Protein AF-A0A4U7B1P2-F1 (afdb_monomer_lite)

InterPro domains:
  IPR057688 Domain of unknown function DUF7928 [PF25550] (60-201)

Foldseek 3Di:
DDDDDDDDDPVVVVVVVVVCVVVVHDDDDDDDPDDDPPPPPDPDDPPVPPDDPDDQLRLQVVLFVVCVVVQFQDQDDPDPPLDSLLFGKWAADPVGQIRIPHPPVLNRLLCSLLSFRMKGWGAHVLLVVVLVVQDPPDQWADDVPDDIAGEDQASNCSNVVVDDDDNPRQWYQHNVSSTIMGGHNGSVRSVVVSVVVVVSSVVVVVVVVVVVVVVVPDPDDPPPPDDPPDPPDPPVVVVVVVVPPDDDDDDD

pLDDT: mean 73.96, std 20.54, range [32.66, 97.44]

Secondary structure (DSSP, 8-state):
---------HHHHHHHHHHHHHTT---------------------GGGGGSS---HHHHHHHHHHHHHHTT-BPPPSS-TTS-GGG--EEEE-TTSPEEES---HHHHHHHHHH--SEEEEEB-HHHHHHHTTS-TT--EEPPTTSPPEEEES-THHHHTTSS-PPTT--EEEETTTTEEEEEESSHHHHHHHHHHHHHHHHHHHHHHHHHHHHHT-----------------TTSHHHHHHTT--------

Organism: NCBI:txid40998

Sequence (252 aa):
MRQDSATMTFFEAQECLQLAKDTSTSITVVITDGDTPQDEEEPFSMYDYQNQSLSPLSQARFLHQTAVQNDWLQPFHEDIYCGTTSLGAFVRNAEGSYCQTTNDYTVLRAVDALTPGAALTFSSRLVSMLMQQVCFDQKEIKISYRPSVAVVETIEDITTGKVVLPPGTTQCLCRQEHFILICGDSTKDVLEQASDLQIWLLRVGRDYVSHRSMALESPMSIHRLEFFEDIESPIETEKRHKAKLEPRDARA

Radius of gyration: 30.26 Å; chains: 1; bounding box: 64×102×89 Å

Structure (mmCIF, N/CA/C/O backbone):
data_AF-A0A4U7B1P2-F1
#
_entry.id   AF-A0A4U7B1P2-F1
#
loop_
_atom_site.group_PDB
_atom_site.id
_atom_site.type_symbol
_atom_site.label_atom_id
_atom_site.label_alt_id
_atom_site.label_comp_id
_atom_site.label_asym_id
_atom_site.label_entity_id
_atom_site.label_seq_id
_atom_site.pdbx_PDB_ins_code
_atom_site.Cartn_x
_atom_site.Cartn_y
_atom_site.Cartn_z
_atom_site.occupancy
_atom_site.B_iso_or_equiv
_atom_site.auth_seq_id
_atom_site.auth_comp_id
_atom_site.auth_asym_id
_atom_site.auth_atom_id
_atom_site.pdbx_PDB_model_num
ATOM 1 N N . MET A 1 1 ? 39.278 -35.913 -4.235 1.00 41.06 1 MET A N 1
ATOM 2 C CA . MET A 1 1 ? 38.483 -34.947 -3.450 1.00 41.06 1 MET A CA 1
ATOM 3 C C . MET A 1 1 ? 37.616 -34.186 -4.431 1.00 41.06 1 MET A C 1
ATOM 5 O O . MET A 1 1 ? 38.169 -33.599 -5.349 1.00 41.06 1 MET A O 1
ATOM 9 N N . ARG A 1 2 ? 36.289 -34.305 -4.325 1.00 35.06 2 ARG A N 1
ATOM 10 C CA . ARG A 1 2 ? 35.356 -33.484 -5.107 1.00 35.06 2 ARG A CA 1
ATOM 11 C C . ARG A 1 2 ? 35.306 -32.112 -4.438 1.00 35.06 2 ARG A C 1
ATOM 13 O O . ARG A 1 2 ? 35.092 -32.056 -3.232 1.00 35.06 2 ARG A O 1
ATOM 20 N N . GLN A 1 3 ? 35.610 -31.054 -5.182 1.00 41.06 3 GLN A N 1
ATOM 21 C CA . GLN A 1 3 ? 35.355 -29.684 -4.749 1.00 41.06 3 GLN A CA 1
ATOM 22 C C . GLN A 1 3 ? 33.991 -29.304 -5.311 1.00 41.06 3 GLN A C 1
ATOM 24 O O . GLN A 1 3 ? 33.864 -29.076 -6.512 1.00 41.06 3 GLN A O 1
ATOM 29 N N . ASP A 1 4 ? 32.981 -29.306 -4.450 1.00 38.19 4 ASP A N 1
ATOM 30 C CA . ASP A 1 4 ? 31.670 -28.768 -4.785 1.00 38.19 4 ASP A CA 1
ATOM 31 C C . ASP A 1 4 ? 31.769 -27.242 -4.642 1.00 38.19 4 ASP A C 1
ATOM 33 O O . ASP A 1 4 ? 32.013 -26.720 -3.555 1.00 38.19 4 ASP A O 1
ATOM 37 N N . SER A 1 5 ? 31.691 -26.528 -5.766 1.00 46.84 5 SER A N 1
ATOM 38 C CA . SER A 1 5 ? 31.681 -25.065 -5.798 1.00 46.84 5 SER A CA 1
ATOM 39 C C . SER A 1 5 ? 30.229 -24.598 -5.766 1.00 46.84 5 SER A C 1
ATOM 41 O O . SER A 1 5 ? 29.460 -24.916 -6.671 1.00 46.84 5 SER A O 1
ATOM 43 N N . ALA A 1 6 ? 29.855 -23.879 -4.709 1.00 56.34 6 ALA A N 1
ATOM 44 C CA . ALA A 1 6 ? 28.573 -23.197 -4.596 1.00 56.34 6 ALA A CA 1
ATOM 45 C C . ALA A 1 6 ? 28.796 -21.693 -4.785 1.00 56.34 6 ALA A C 1
ATOM 47 O O . ALA A 1 6 ? 29.704 -21.115 -4.186 1.00 56.34 6 ALA A O 1
ATOM 48 N N . THR A 1 7 ? 27.987 -21.067 -5.636 1.00 53.62 7 THR A N 1
ATOM 49 C CA . THR A 1 7 ? 27.962 -19.612 -5.800 1.00 53.62 7 THR A CA 1
ATOM 50 C C . THR A 1 7 ? 27.009 -19.055 -4.750 1.00 53.62 7 THR A C 1
ATOM 52 O O . THR A 1 7 ? 25.827 -19.383 -4.771 1.00 53.62 7 THR A O 1
ATOM 55 N N . MET A 1 8 ? 27.533 -18.276 -3.808 1.00 58.31 8 MET A N 1
ATOM 56 C CA . MET A 1 8 ? 26.765 -17.677 -2.716 1.00 58.31 8 MET A CA 1
ATOM 57 C C . MET A 1 8 ? 26.809 -16.160 -2.849 1.00 58.31 8 MET A C 1
ATOM 59 O O . MET A 1 8 ? 27.814 -15.591 -3.280 1.00 58.31 8 MET A O 1
ATOM 63 N N . THR A 1 9 ? 25.715 -15.506 -2.489 1.00 68.56 9 THR A N 1
ATOM 64 C CA . THR A 1 9 ? 25.642 -14.046 -2.426 1.00 68.56 9 THR A CA 1
ATOM 65 C C . THR A 1 9 ? 26.522 -13.510 -1.290 1.00 68.56 9 THR A C 1
ATOM 67 O O . THR A 1 9 ? 26.844 -14.220 -0.334 1.00 68.56 9 THR A O 1
ATOM 70 N N . PHE A 1 10 ? 26.915 -12.234 -1.367 1.00 66.25 10 PHE A N 1
ATOM 71 C CA . PHE A 1 10 ? 27.777 -11.594 -0.360 1.00 66.25 10 PHE A CA 1
ATOM 72 C C . PHE A 1 10 ? 27.220 -11.716 1.071 1.00 66.25 10 PHE A C 1
ATOM 74 O O . PHE A 1 10 ? 27.976 -11.888 2.028 1.00 66.25 10 PHE A O 1
ATOM 81 N N . PHE A 1 11 ? 25.893 -11.684 1.213 1.00 60.53 11 PHE A N 1
ATOM 82 C CA . PHE A 1 11 ? 25.227 -11.799 2.505 1.00 60.53 11 PHE A CA 1
ATOM 83 C C . PHE A 1 11 ? 25.309 -13.220 3.082 1.00 60.53 11 PHE A C 1
ATOM 85 O O . PHE A 1 11 ? 25.683 -13.396 4.240 1.00 60.53 11 PHE A O 1
ATOM 92 N N . GLU A 1 12 ? 25.069 -14.244 2.259 1.00 70.81 12 GLU A N 1
ATOM 93 C CA . GLU A 1 12 ? 25.204 -15.648 2.673 1.00 70.81 12 GLU A CA 1
ATOM 94 C C . GLU A 1 12 ? 26.657 -15.984 3.059 1.00 70.81 12 GLU A C 1
ATOM 96 O O . GLU A 1 12 ? 26.906 -16.760 3.986 1.00 70.81 12 GLU A O 1
ATOM 101 N N . ALA A 1 13 ? 27.636 -15.355 2.397 1.00 69.75 13 ALA A N 1
ATOM 102 C CA . ALA A 1 13 ? 29.046 -15.474 2.758 1.00 69.75 13 ALA A CA 1
ATOM 103 C C . ALA A 1 13 ? 29.351 -14.851 4.135 1.00 69.75 13 ALA A C 1
ATOM 105 O O . ALA A 1 13 ? 30.123 -15.427 4.908 1.00 69.75 13 ALA A O 1
ATOM 106 N N . GLN A 1 14 ? 28.733 -13.712 4.474 1.00 70.06 14 GLN A N 1
ATOM 107 C CA . GLN A 1 14 ? 28.869 -13.086 5.794 1.00 70.06 14 GLN A CA 1
ATOM 108 C C . GLN A 1 14 ? 28.240 -13.925 6.910 1.00 70.06 14 GLN A C 1
ATOM 110 O O . GLN A 1 14 ? 28.857 -14.083 7.965 1.00 70.06 14 GLN A O 1
ATOM 115 N N . GLU A 1 15 ? 27.059 -14.497 6.680 1.00 71.81 15 GLU A N 1
ATOM 116 C CA . GLU A 1 15 ? 26.388 -15.366 7.652 1.00 71.81 15 GLU A CA 1
ATOM 117 C C . GLU A 1 15 ? 27.207 -16.640 7.920 1.00 71.81 15 GLU A C 1
ATOM 119 O O . GLU A 1 15 ? 27.431 -17.014 9.074 1.00 71.81 15 GLU A O 1
ATOM 124 N N . CYS A 1 16 ? 27.777 -17.244 6.871 1.00 66.25 16 CYS A N 1
ATOM 125 C CA . CYS A 1 16 ? 28.678 -18.391 7.003 1.00 66.25 16 CYS A CA 1
ATOM 126 C C . CYS A 1 16 ? 29.974 -18.049 7.750 1.00 66.25 16 CYS A C 1
ATOM 128 O O . CYS A 1 16 ? 30.455 -18.846 8.558 1.00 66.25 16 CYS A O 1
ATOM 130 N N . LEU A 1 17 ? 30.538 -16.861 7.515 1.00 65.62 17 LEU A N 1
ATOM 131 C CA . LEU A 1 17 ? 31.706 -16.363 8.248 1.00 65.62 17 LEU A CA 1
ATOM 132 C C . LEU A 1 17 ? 31.399 -16.132 9.730 1.00 65.62 17 LEU A C 1
ATOM 134 O O . LEU A 1 17 ? 32.266 -16.358 10.575 1.00 65.62 17 LEU A O 1
ATOM 138 N N . GLN A 1 18 ? 30.184 -15.688 10.048 1.00 69.75 18 GLN A N 1
ATOM 139 C CA . GLN A 1 18 ? 29.756 -15.475 11.423 1.00 69.75 18 GLN A CA 1
ATOM 140 C C . GLN A 1 18 ? 29.530 -16.811 12.143 1.00 69.75 18 GLN A C 1
ATOM 142 O O . GLN A 1 18 ? 30.075 -17.003 13.227 1.00 69.75 18 GLN A O 1
ATOM 147 N N . LEU A 1 19 ? 28.861 -17.776 11.500 1.00 66.44 19 LEU A N 1
ATOM 148 C CA . LEU A 1 19 ? 28.718 -19.136 12.034 1.00 66.44 19 LEU A CA 1
ATOM 149 C C . LEU A 1 19 ? 30.075 -19.824 12.260 1.00 66.44 19 LEU A C 1
ATOM 151 O O . LEU A 1 19 ? 30.270 -20.484 13.278 1.00 66.44 19 LEU A O 1
ATOM 155 N N . ALA A 1 20 ? 31.033 -19.650 11.344 1.00 63.62 20 ALA A N 1
ATOM 156 C CA . ALA A 1 20 ? 32.360 -20.261 11.449 1.00 63.62 20 ALA A CA 1
ATOM 157 C C . ALA A 1 20 ? 33.177 -19.744 12.647 1.00 63.62 20 ALA A C 1
ATOM 159 O O . ALA A 1 20 ? 33.963 -20.497 13.235 1.00 63.62 20 ALA A O 1
ATOM 160 N N . LYS A 1 21 ? 32.988 -18.469 13.023 1.00 64.06 21 LYS A N 1
ATOM 161 C CA . LYS A 1 21 ? 33.614 -17.878 14.218 1.00 64.06 21 LYS A CA 1
ATOM 162 C C . LYS A 1 21 ? 33.111 -18.535 15.500 1.00 64.06 21 LYS A C 1
ATOM 164 O O . LYS A 1 21 ? 33.909 -18.747 16.411 1.00 64.06 21 LYS A O 1
ATOM 169 N N . ASP A 1 22 ? 31.839 -18.914 15.535 1.00 64.88 22 ASP A N 1
ATOM 170 C CA . ASP A 1 22 ? 31.214 -19.512 16.715 1.00 64.88 22 ASP A CA 1
ATOM 171 C C . ASP A 1 22 ? 31.554 -21.005 16.867 1.00 64.88 22 ASP A C 1
ATOM 173 O O . ASP A 1 22 ? 31.573 -21.531 17.980 1.00 64.88 22 ASP A O 1
ATOM 177 N N . THR A 1 23 ? 31.908 -21.695 15.777 1.00 63.97 23 THR A N 1
ATOM 178 C CA . THR A 1 23 ? 32.184 -23.143 15.790 1.00 63.97 23 THR A CA 1
ATOM 179 C C . THR A 1 23 ? 33.671 -23.524 15.774 1.00 63.97 23 THR A C 1
ATOM 181 O O . THR A 1 23 ? 33.994 -24.703 15.613 1.00 63.97 23 THR A O 1
ATOM 184 N N . SER A 1 24 ? 34.606 -22.573 15.937 1.00 61.53 24 SER A N 1
ATOM 185 C CA . SER A 1 24 ? 36.069 -22.812 15.838 1.00 61.53 24 SER A CA 1
ATOM 186 C C . SER A 1 24 ? 36.486 -23.585 14.574 1.00 61.53 24 SER A C 1
ATOM 188 O O . SER A 1 24 ? 37.481 -24.312 14.565 1.00 61.53 24 SER A O 1
ATOM 190 N N . THR A 1 25 ? 35.711 -23.464 13.495 1.00 56.94 25 THR A N 1
ATOM 191 C CA . THR A 1 25 ? 35.935 -24.204 12.252 1.00 56.94 25 THR A CA 1
ATOM 192 C C . THR A 1 25 ? 36.571 -23.261 11.237 1.00 56.94 25 THR A C 1
ATOM 194 O O . THR A 1 25 ? 36.035 -22.194 10.955 1.00 56.94 25 THR A O 1
ATOM 197 N N . SER A 1 26 ? 37.735 -23.620 10.690 1.00 51.09 26 SER A N 1
ATOM 198 C CA . SER A 1 26 ? 38.401 -22.783 9.687 1.00 51.09 26 SER A CA 1
ATOM 199 C C . SER A 1 26 ? 37.728 -22.976 8.326 1.00 51.09 26 SER A C 1
ATOM 201 O O . SER A 1 26 ? 37.869 -24.031 7.710 1.00 51.09 26 SER A O 1
ATOM 203 N N . ILE A 1 27 ? 36.980 -21.967 7.873 1.00 61.69 27 ILE A N 1
ATOM 204 C CA . ILE A 1 27 ? 36.408 -21.908 6.524 1.00 61.69 27 ILE A CA 1
ATOM 205 C C . ILE A 1 27 ? 37.208 -20.890 5.708 1.00 61.69 27 ILE A C 1
ATOM 207 O O . ILE A 1 27 ? 37.417 -19.759 6.142 1.00 61.69 27 ILE A O 1
ATOM 211 N N . THR A 1 28 ? 37.670 -21.291 4.522 1.00 49.72 28 THR A N 1
ATOM 212 C CA . THR A 1 28 ? 38.314 -20.392 3.555 1.00 49.72 28 THR A CA 1
ATOM 213 C C . THR A 1 28 ? 37.280 -19.961 2.520 1.00 49.72 28 THR A C 1
ATOM 215 O O . THR A 1 28 ? 36.880 -20.761 1.679 1.00 49.72 28 THR A O 1
ATOM 218 N N . VAL A 1 29 ? 36.843 -18.704 2.592 1.00 55.75 29 VAL A N 1
ATOM 219 C CA . VAL A 1 29 ? 35.946 -18.093 1.602 1.00 55.75 29 VAL A CA 1
ATOM 220 C C . VAL A 1 29 ? 36.804 -17.366 0.568 1.00 55.75 29 VAL A C 1
ATOM 222 O O . VAL A 1 29 ? 37.566 -16.467 0.918 1.00 55.75 29 VAL A O 1
ATOM 225 N N . VAL A 1 30 ? 36.704 -17.771 -0.698 1.00 49.59 30 VAL A N 1
ATOM 226 C CA . VAL A 1 30 ? 37.334 -17.068 -1.823 1.00 49.59 30 VAL A CA 1
ATOM 227 C C . VAL A 1 30 ? 36.294 -16.117 -2.396 1.00 49.59 30 VAL A C 1
ATOM 229 O O . VAL A 1 30 ? 35.361 -16.551 -3.066 1.00 49.59 30 VAL A O 1
ATOM 232 N N . ILE A 1 31 ? 36.436 -14.830 -2.091 1.00 51.88 31 ILE A N 1
ATOM 233 C CA . ILE A 1 31 ? 35.613 -13.777 -2.685 1.00 51.88 31 ILE A CA 1
ATOM 234 C C . ILE A 1 31 ? 36.214 -13.483 -4.059 1.00 51.88 31 ILE A C 1
ATOM 236 O O . ILE A 1 31 ? 37.360 -13.049 -4.160 1.00 51.88 31 ILE A O 1
ATOM 240 N N . THR A 1 32 ? 35.478 -13.791 -5.122 1.00 49.06 32 THR A N 1
ATOM 241 C CA . THR A 1 32 ? 35.832 -13.345 -6.468 1.00 49.06 32 THR A CA 1
ATOM 242 C C . THR A 1 32 ? 35.385 -11.898 -6.610 1.00 49.06 32 THR A C 1
ATOM 244 O O . THR A 1 32 ? 34.185 -11.638 -6.562 1.00 49.06 32 THR A O 1
ATOM 247 N N . ASP A 1 33 ? 36.338 -10.980 -6.765 1.00 45.69 33 ASP A N 1
ATOM 248 C CA . ASP A 1 33 ? 36.081 -9.568 -7.054 1.00 45.69 33 ASP A CA 1
ATOM 249 C C . ASP A 1 33 ? 35.368 -9.436 -8.409 1.00 45.69 33 ASP A C 1
ATOM 251 O O . ASP A 1 33 ? 35.987 -9.377 -9.471 1.00 45.69 33 ASP A O 1
ATOM 255 N N . GLY A 1 34 ? 34.041 -9.442 -8.363 1.00 50.09 34 GLY A N 1
ATOM 256 C CA . GLY A 1 34 ? 33.157 -9.041 -9.443 1.00 50.09 34 GLY A CA 1
ATOM 257 C C . GLY A 1 34 ? 32.119 -8.110 -8.839 1.00 50.09 34 GLY A C 1
ATOM 258 O O . GLY A 1 34 ? 31.283 -8.559 -8.064 1.00 50.09 34 GLY A O 1
ATOM 259 N N . ASP A 1 35 ? 32.232 -6.832 -9.185 1.00 43.12 35 ASP A N 1
ATOM 260 C CA . ASP A 1 35 ? 31.354 -5.721 -8.812 1.00 43.12 35 ASP A CA 1
ATOM 261 C C . ASP A 1 35 ? 31.453 -5.241 -7.357 1.00 43.12 35 ASP A C 1
ATOM 263 O O . ASP A 1 35 ? 30.650 -5.542 -6.477 1.00 43.12 35 ASP A O 1
ATOM 267 N N . THR A 1 36 ? 32.440 -4.372 -7.131 1.00 42.84 36 THR A N 1
ATOM 268 C CA . THR A 1 36 ? 32.363 -3.333 -6.099 1.00 42.84 36 THR A CA 1
ATOM 269 C C . THR A 1 36 ? 31.047 -2.556 -6.238 1.00 42.84 36 THR A C 1
ATOM 271 O O . THR A 1 36 ? 30.816 -1.993 -7.312 1.00 42.84 36 THR A O 1
ATOM 274 N N . PRO A 1 37 ? 30.210 -2.444 -5.190 1.00 44.81 37 PRO A N 1
ATOM 275 C CA . PRO A 1 37 ? 29.128 -1.473 -5.190 1.00 44.81 37 PRO A CA 1
ATOM 276 C C . PRO A 1 37 ? 29.763 -0.079 -5.161 1.00 44.81 37 PRO A C 1
ATOM 278 O O . PRO A 1 37 ? 30.367 0.324 -4.167 1.00 44.81 37 PRO A O 1
ATOM 281 N N . GLN A 1 38 ? 29.692 0.642 -6.280 1.00 44.78 38 GLN A N 1
ATOM 282 C CA . GLN A 1 38 ? 29.919 2.082 -6.271 1.00 44.78 38 GLN A CA 1
ATOM 283 C C . GLN A 1 38 ? 28.757 2.719 -5.506 1.00 44.78 38 GLN A C 1
ATOM 285 O O . GLN A 1 38 ? 27.704 3.001 -6.075 1.00 44.78 38 GLN A O 1
ATOM 290 N N . ASP A 1 39 ? 28.968 2.948 -4.212 1.00 47.81 39 ASP A N 1
ATOM 291 C CA . AS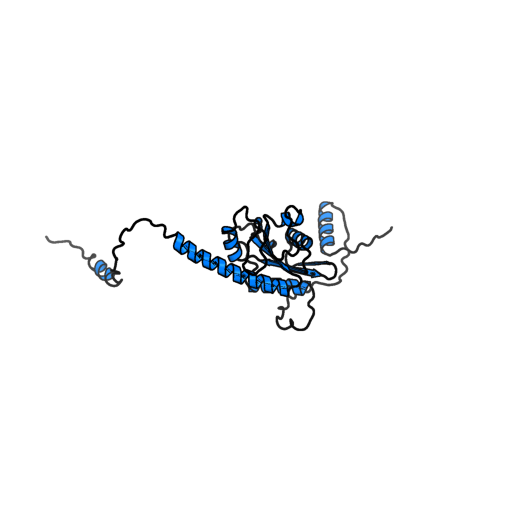P A 1 39 ? 28.243 3.939 -3.415 1.00 47.81 39 ASP A CA 1
ATOM 292 C C . ASP A 1 39 ? 28.654 5.354 -3.867 1.00 47.81 39 ASP A C 1
ATOM 294 O O . ASP A 1 39 ? 29.219 6.148 -3.117 1.00 47.81 39 ASP A O 1
ATOM 298 N N . GLU A 1 40 ? 28.399 5.667 -5.135 1.00 49.12 40 GLU A N 1
ATOM 299 C CA . GLU A 1 40 ? 28.268 7.041 -5.597 1.00 49.12 40 GLU A CA 1
ATOM 300 C C . GLU A 1 40 ? 26.770 7.269 -5.786 1.00 49.12 40 GLU A C 1
ATOM 302 O O . GLU A 1 40 ? 26.184 6.922 -6.811 1.00 49.12 40 GLU A O 1
ATOM 307 N N . GLU A 1 41 ? 26.116 7.785 -4.741 1.00 51.00 41 GLU A N 1
ATOM 308 C CA . GLU A 1 41 ? 24.757 8.312 -4.841 1.00 51.00 41 GLU A CA 1
ATOM 309 C C . GLU A 1 41 ? 24.778 9.534 -5.769 1.00 51.00 41 GLU A C 1
ATOM 311 O O . GLU A 1 41 ? 24.828 10.683 -5.325 1.00 51.00 41 GLU A O 1
ATOM 316 N N . GLU A 1 42 ? 24.769 9.299 -7.082 1.00 53.47 42 GLU A N 1
ATOM 317 C CA . GLU A 1 42 ? 24.461 10.362 -8.023 1.00 53.47 42 GLU A CA 1
ATOM 318 C C . GLU A 1 42 ? 23.051 10.888 -7.707 1.00 53.47 42 GLU A C 1
ATOM 320 O O . GLU A 1 42 ? 22.105 10.099 -7.568 1.00 53.47 42 GLU A O 1
ATOM 325 N N . PRO A 1 43 ? 22.876 12.215 -7.569 1.00 48.75 43 PRO A N 1
ATOM 326 C CA . PRO A 1 43 ? 21.569 12.795 -7.325 1.00 48.75 43 PRO A CA 1
ATOM 327 C C . PRO A 1 43 ? 20.653 12.436 -8.494 1.00 48.75 43 PRO A C 1
ATOM 329 O O . PRO A 1 43 ? 20.868 12.858 -9.629 1.00 48.75 43 PRO A O 1
ATOM 332 N N . PHE A 1 44 ? 19.634 11.630 -8.203 1.00 50.59 44 PHE A N 1
ATOM 333 C CA . PHE A 1 44 ? 18.703 11.123 -9.201 1.00 50.59 44 PHE A CA 1
ATOM 334 C C . PHE A 1 44 ? 18.035 12.300 -9.934 1.00 50.59 44 PHE A C 1
ATOM 336 O O . PHE A 1 44 ? 17.269 13.067 -9.345 1.00 50.59 44 PHE A O 1
ATOM 343 N N . SER A 1 45 ? 18.346 12.467 -11.222 1.00 50.78 45 SER A N 1
ATOM 344 C CA . SER A 1 45 ? 17.775 13.516 -12.069 1.00 50.78 45 SER A CA 1
ATOM 345 C C . SER A 1 45 ? 16.304 13.207 -12.357 1.00 50.78 45 SER A C 1
ATOM 347 O O . SER A 1 45 ? 15.961 12.245 -13.043 1.00 50.78 45 SER A O 1
ATOM 349 N N . MET A 1 46 ? 15.404 14.054 -11.851 1.00 50.69 46 MET A N 1
ATOM 350 C CA . MET A 1 46 ? 13.956 13.963 -12.091 1.00 50.69 46 MET A CA 1
ATOM 351 C C . MET A 1 46 ? 13.568 14.195 -13.568 1.00 50.69 46 MET A C 1
ATOM 353 O O . MET A 1 46 ? 12.428 13.947 -13.954 1.00 50.69 46 MET A O 1
ATOM 357 N N . TYR A 1 47 ? 14.490 14.666 -14.415 1.00 50.28 47 TYR A N 1
ATOM 358 C CA . TYR A 1 47 ? 14.193 15.064 -15.795 1.00 50.28 47 TYR A CA 1
ATOM 359 C C . TYR A 1 47 ? 14.345 13.937 -16.832 1.00 50.28 47 TYR A C 1
ATOM 361 O O . TYR A 1 47 ? 13.828 14.073 -17.938 1.00 50.28 47 TYR A O 1
ATOM 369 N N . ASP A 1 48 ? 14.943 12.796 -16.477 1.00 49.00 48 ASP A N 1
ATOM 370 C CA . ASP A 1 48 ? 15.124 11.655 -17.396 1.00 49.00 48 ASP A CA 1
ATOM 371 C C . ASP A 1 48 ? 13.912 10.693 -17.443 1.00 49.00 48 ASP A C 1
ATOM 373 O O . ASP A 1 48 ? 13.921 9.670 -18.129 1.00 49.00 48 ASP A O 1
ATOM 377 N N . TYR A 1 49 ? 12.815 11.046 -16.761 1.00 53.91 49 TYR A N 1
ATOM 378 C CA . TYR A 1 49 ? 11.631 10.199 -16.545 1.00 53.91 49 TYR A CA 1
ATOM 379 C C . TYR A 1 49 ? 10.791 9.883 -17.785 1.00 53.91 49 TYR A C 1
ATOM 381 O O . TYR A 1 49 ? 10.009 8.935 -17.763 1.00 53.91 49 TYR A O 1
ATOM 389 N N . GLN A 1 50 ? 10.879 10.682 -18.850 1.00 50.91 50 GLN A N 1
ATOM 390 C CA . GLN A 1 50 ? 9.857 10.638 -19.899 1.00 50.91 50 GLN A CA 1
ATOM 391 C C . GLN A 1 50 ? 10.099 9.609 -21.014 1.00 50.91 50 GLN A C 1
ATOM 393 O O . GLN A 1 50 ? 9.159 9.357 -21.760 1.00 50.91 50 GLN A O 1
ATOM 398 N N . ASN A 1 51 ? 11.282 8.982 -21.136 1.00 46.75 51 ASN A N 1
ATOM 399 C CA . ASN A 1 51 ? 11.604 8.167 -22.327 1.00 46.75 51 ASN A CA 1
ATOM 400 C C . ASN A 1 51 ? 12.364 6.839 -22.101 1.00 46.75 51 ASN A C 1
ATOM 402 O O . ASN A 1 51 ? 12.749 6.206 -23.083 1.00 46.75 51 ASN A O 1
ATOM 406 N N . GLN A 1 52 ? 12.564 6.366 -20.866 1.00 53.72 52 GLN A N 1
ATOM 407 C CA . GLN A 1 52 ? 13.179 5.051 -20.609 1.00 53.72 52 GLN A CA 1
ATOM 408 C C . GLN A 1 52 ? 12.305 4.186 -19.699 1.00 53.72 52 GLN A C 1
ATOM 410 O O . GLN A 1 52 ? 11.766 4.662 -18.701 1.00 53.72 52 GLN A O 1
ATOM 415 N N . SER A 1 53 ? 12.180 2.894 -20.027 1.00 70.69 53 SER A N 1
ATOM 416 C CA . SER A 1 53 ? 11.613 1.910 -19.104 1.00 70.69 53 SER A CA 1
ATOM 417 C C . SER A 1 53 ? 12.583 1.741 -17.935 1.00 70.69 53 SER A C 1
ATOM 419 O O . SER A 1 53 ? 13.576 1.020 -18.040 1.00 70.69 53 SER A O 1
ATOM 421 N N . LEU A 1 54 ? 12.331 2.458 -16.844 1.00 75.62 54 LEU A N 1
ATOM 422 C CA . LEU A 1 54 ? 13.125 2.367 -15.624 1.00 75.62 54 LEU A CA 1
ATOM 423 C C . LEU A 1 54 ? 13.183 0.917 -15.130 1.00 75.62 54 LEU A C 1
ATOM 425 O O . LEU A 1 54 ? 12.182 0.196 -15.183 1.00 75.62 54 LEU A O 1
ATOM 429 N N . SER A 1 55 ? 14.336 0.507 -14.594 1.00 91.50 55 SER A N 1
ATOM 430 C CA . SER A 1 55 ? 14.428 -0.773 -13.888 1.00 91.50 55 SER A CA 1
ATOM 431 C C . SER A 1 55 ? 13.423 -0.803 -12.721 1.00 91.50 55 SER A C 1
ATOM 433 O O . SER A 1 55 ? 13.141 0.252 -12.142 1.00 91.50 55 SER A O 1
ATOM 435 N N . PRO A 1 56 ? 12.881 -1.968 -12.331 1.00 92.81 56 PRO A N 1
ATOM 436 C CA . PRO A 1 56 ? 11.946 -2.051 -11.206 1.00 92.81 56 PRO A CA 1
ATOM 437 C C . PRO A 1 56 ? 12.500 -1.465 -9.900 1.00 92.81 56 PRO A C 1
ATOM 439 O O . PRO A 1 56 ? 11.778 -0.791 -9.169 1.00 92.81 56 PRO A O 1
ATOM 442 N N . LEU A 1 57 ? 13.802 -1.629 -9.640 1.00 93.56 57 LEU A N 1
ATOM 443 C CA . LEU A 1 57 ? 14.463 -1.017 -8.487 1.00 93.56 57 LEU A CA 1
ATOM 444 C C . LEU A 1 57 ? 14.474 0.514 -8.579 1.00 93.56 57 LEU A C 1
ATOM 446 O O . LEU A 1 57 ? 14.173 1.191 -7.597 1.00 93.56 57 LEU A O 1
ATOM 450 N N . SER A 1 58 ? 14.775 1.072 -9.755 1.00 93.50 58 SER A N 1
ATOM 451 C CA . SER A 1 58 ? 14.702 2.519 -9.995 1.00 93.50 58 SER A CA 1
ATOM 452 C C . SER A 1 58 ? 13.276 3.044 -9.807 1.00 93.50 58 SER A C 1
ATOM 454 O O . SER A 1 58 ? 13.089 4.111 -9.231 1.00 93.50 58 SER A O 1
ATOM 456 N N . GLN A 1 59 ? 12.266 2.278 -10.227 1.00 94.44 59 GLN A N 1
ATOM 457 C CA . GLN A 1 59 ? 10.856 2.614 -10.024 1.00 94.44 59 GLN A CA 1
ATOM 458 C C . GLN A 1 59 ? 10.445 2.570 -8.542 1.00 94.44 59 GLN A C 1
ATOM 460 O O . GLN A 1 59 ? 9.733 3.460 -8.081 1.00 94.44 59 GLN A O 1
ATOM 465 N N . ALA A 1 60 ? 10.913 1.581 -7.776 1.00 95.56 60 ALA A N 1
ATOM 466 C CA . ALA A 1 60 ? 10.667 1.511 -6.335 1.00 95.56 60 ALA A CA 1
ATOM 467 C C . ALA A 1 60 ? 11.331 2.689 -5.602 1.00 95.56 60 ALA A C 1
ATOM 469 O O . ALA A 1 60 ? 10.694 3.355 -4.786 1.00 95.56 60 ALA A O 1
ATOM 470 N N . ARG A 1 61 ? 12.584 3.014 -5.952 1.00 95.44 61 ARG A N 1
ATOM 471 C CA . ARG A 1 61 ? 13.291 4.194 -5.424 1.00 95.44 61 ARG A CA 1
ATOM 472 C C . ARG A 1 61 ? 12.570 5.493 -5.771 1.00 95.44 61 ARG A C 1
ATOM 474 O O . ARG A 1 61 ? 12.440 6.349 -4.902 1.00 95.44 61 ARG A O 1
ATOM 481 N N . PHE A 1 62 ? 12.056 5.622 -6.992 1.00 94.50 62 PHE A N 1
ATOM 482 C CA . PHE A 1 62 ? 11.255 6.774 -7.401 1.00 94.50 62 PHE A CA 1
ATOM 483 C C . PHE A 1 62 ? 9.989 6.942 -6.563 1.00 94.50 62 PHE A C 1
ATOM 485 O O . PHE A 1 62 ? 9.731 8.031 -6.046 1.00 94.50 62 PHE A O 1
ATOM 492 N N . LEU A 1 63 ? 9.206 5.865 -6.428 1.00 95.56 63 LEU A N 1
ATOM 493 C CA . LEU A 1 63 ? 7.998 5.849 -5.608 1.00 95.56 63 LEU A CA 1
ATOM 494 C C . LEU A 1 63 ? 8.315 6.283 -4.180 1.00 95.56 63 LEU A C 1
ATOM 496 O O . LEU A 1 63 ? 7.651 7.166 -3.646 1.00 95.56 63 LEU A O 1
ATOM 500 N N . HIS A 1 64 ? 9.365 5.708 -3.595 1.00 95.44 64 HIS A N 1
ATOM 501 C CA . HIS A 1 64 ? 9.814 6.051 -2.254 1.00 95.44 64 HIS A CA 1
ATOM 502 C C . HIS A 1 64 ? 10.223 7.524 -2.142 1.00 95.44 64 HIS A C 1
ATOM 504 O O . HIS A 1 64 ? 9.735 8.224 -1.262 1.00 95.44 64 HIS A O 1
ATOM 510 N N . GLN A 1 65 ? 11.071 8.028 -3.043 1.00 95.38 65 GLN A N 1
ATOM 511 C CA . GLN A 1 65 ? 11.504 9.430 -3.034 1.00 95.38 65 GLN A CA 1
ATOM 512 C C . GLN A 1 65 ? 10.323 10.394 -3.176 1.00 95.38 65 GLN A C 1
ATOM 514 O O . GLN A 1 65 ? 10.248 11.383 -2.451 1.00 95.38 65 GLN A O 1
ATOM 519 N N . THR A 1 66 ? 9.374 10.085 -4.058 1.00 94.69 66 THR A N 1
ATOM 520 C CA . THR A 1 66 ? 8.162 10.891 -4.241 1.00 94.69 66 THR A CA 1
ATOM 521 C C . THR A 1 66 ? 7.294 10.854 -2.985 1.00 94.69 66 THR A C 1
ATOM 523 O O . THR A 1 66 ? 6.794 11.889 -2.551 1.00 94.69 66 THR A O 1
ATOM 526 N N . ALA A 1 67 ? 7.155 9.691 -2.349 1.00 94.62 67 ALA A N 1
ATOM 527 C CA . ALA A 1 67 ? 6.422 9.554 -1.098 1.00 94.62 67 ALA A CA 1
ATOM 528 C C . ALA A 1 67 ? 7.083 10.336 0.053 1.00 94.62 67 ALA A C 1
ATOM 530 O O . ALA A 1 67 ? 6.380 11.000 0.812 1.00 94.62 67 ALA A O 1
ATOM 531 N N . VAL A 1 68 ? 8.419 10.348 0.145 1.00 93.12 68 VAL A N 1
ATOM 532 C CA . VAL A 1 68 ? 9.158 11.206 1.091 1.00 93.12 68 VAL A CA 1
ATOM 533 C C . VAL A 1 68 ? 8.889 12.687 0.814 1.00 93.12 68 VAL A C 1
ATOM 535 O O . VAL A 1 68 ? 8.556 13.424 1.735 1.00 93.12 68 VAL A O 1
ATOM 538 N N . GLN A 1 69 ? 8.981 13.128 -0.446 1.00 93.94 69 GLN A N 1
ATOM 539 C CA . GLN A 1 69 ? 8.758 14.531 -0.830 1.00 93.94 69 GLN A CA 1
ATOM 540 C C . GLN A 1 69 ? 7.343 15.035 -0.513 1.00 93.94 69 GLN A C 1
ATOM 542 O O . GLN A 1 69 ? 7.158 16.230 -0.296 1.00 93.94 69 GLN A O 1
ATOM 547 N N . ASN A 1 70 ? 6.355 14.138 -0.495 1.00 93.50 70 ASN A N 1
ATOM 548 C CA . ASN A 1 70 ? 4.962 14.464 -0.192 1.00 93.50 70 ASN A CA 1
ATOM 549 C C . ASN A 1 70 ? 4.569 14.186 1.269 1.00 93.50 70 ASN A C 1
ATOM 551 O O . ASN A 1 70 ? 3.379 14.251 1.593 1.00 93.50 70 ASN A O 1
ATOM 555 N N . ASP A 1 71 ? 5.533 13.881 2.147 1.00 91.88 71 ASP A N 1
ATOM 556 C CA . ASP A 1 71 ? 5.289 13.566 3.560 1.00 91.88 71 ASP A CA 1
ATOM 557 C C . ASP A 1 71 ? 4.371 12.339 3.772 1.00 91.88 71 ASP A C 1
ATOM 559 O O . ASP A 1 71 ? 3.597 12.261 4.729 1.00 91.88 71 ASP A O 1
ATOM 563 N N . TRP A 1 72 ? 4.442 11.356 2.871 1.00 94.12 72 TRP A N 1
ATOM 564 C CA . TRP A 1 72 ? 3.655 10.116 2.930 1.00 94.12 72 TRP A CA 1
ATOM 565 C C . TRP A 1 72 ? 4.354 8.970 3.664 1.00 94.12 72 TRP A C 1
ATOM 567 O O . TRP A 1 72 ? 3.754 7.911 3.823 1.00 94.12 72 TRP A O 1
ATOM 577 N N . LEU A 1 73 ? 5.608 9.146 4.086 1.00 91.00 73 LEU A N 1
ATOM 578 C CA . LEU A 1 73 ? 6.393 8.149 4.828 1.00 91.00 73 LEU A CA 1
ATOM 579 C C . LEU A 1 73 ? 6.831 8.695 6.191 1.00 91.00 73 LEU A C 1
ATOM 581 O O . LEU A 1 73 ? 7.995 8.600 6.575 1.00 91.00 73 LEU A O 1
ATOM 585 N N . GLN A 1 74 ? 5.906 9.322 6.915 1.00 85.38 74 GLN A N 1
ATOM 586 C CA . GLN A 1 74 ? 6.189 9.861 8.240 1.00 85.38 74 GLN A CA 1
ATOM 587 C C . GLN A 1 74 ? 6.077 8.768 9.314 1.00 85.38 74 GLN A C 1
ATOM 589 O O . GLN A 1 74 ? 5.116 7.991 9.294 1.00 85.38 74 GLN A O 1
ATOM 594 N N . PRO A 1 75 ? 7.013 8.710 10.280 1.00 76.31 75 PRO A N 1
ATOM 595 C CA . PRO A 1 75 ? 6.864 7.848 11.446 1.00 76.31 75 PRO A CA 1
ATOM 596 C C . PRO A 1 75 ? 5.604 8.207 12.232 1.00 76.31 75 PRO A C 1
ATOM 598 O O . PRO A 1 75 ? 5.211 9.376 12.311 1.00 76.31 75 PRO A O 1
ATOM 601 N N . PHE A 1 76 ? 4.988 7.202 12.850 1.00 68.44 76 PHE A N 1
ATOM 602 C CA . PHE A 1 76 ? 3.852 7.430 13.729 1.00 68.44 76 PHE A CA 1
ATOM 603 C C . PHE A 1 76 ? 4.298 8.204 14.981 1.00 68.44 76 PHE A C 1
ATOM 605 O O . PHE A 1 76 ? 5.270 7.857 15.645 1.00 68.44 76 PHE A O 1
ATOM 612 N N . HIS A 1 77 ? 3.602 9.303 15.277 1.00 59.72 77 HIS A N 1
ATOM 613 C CA . HIS A 1 77 ? 4.115 10.371 16.141 1.00 59.72 77 HIS A CA 1
ATOM 614 C C . HIS A 1 77 ? 4.020 10.077 17.653 1.00 59.72 77 HIS A C 1
ATOM 616 O O . HIS A 1 77 ? 4.598 10.824 18.445 1.00 59.72 77 HIS A O 1
ATOM 622 N N . GLU A 1 78 ? 3.278 9.037 18.052 1.00 56.41 78 GLU A N 1
ATOM 623 C CA . GLU A 1 78 ? 2.966 8.735 19.461 1.00 56.41 78 GLU A CA 1
ATOM 624 C C . GLU A 1 78 ? 3.655 7.469 19.997 1.00 56.41 78 GLU A C 1
ATOM 626 O O . GLU A 1 78 ? 3.779 7.340 21.212 1.00 56.41 78 GLU A O 1
ATOM 631 N N . ASP A 1 79 ? 4.200 6.602 19.133 1.00 51.38 79 ASP A N 1
ATOM 632 C CA . ASP A 1 79 ? 4.934 5.403 19.550 1.00 51.38 79 ASP A CA 1
ATOM 633 C C . ASP A 1 79 ? 6.359 5.396 18.994 1.00 51.38 79 ASP A C 1
ATOM 635 O O . ASP A 1 79 ? 6.604 5.107 17.826 1.00 51.38 79 ASP A O 1
ATOM 639 N N . ILE A 1 80 ? 7.326 5.643 19.879 1.00 49.41 80 ILE A N 1
ATOM 640 C CA . ILE A 1 80 ? 8.773 5.565 19.597 1.00 49.41 80 ILE A CA 1
ATOM 641 C C . ILE A 1 80 ? 9.175 4.141 19.142 1.00 49.41 80 ILE A C 1
ATOM 643 O O . ILE A 1 80 ? 10.236 3.948 18.553 1.00 49.41 80 ILE A O 1
ATOM 647 N N . TYR A 1 81 ? 8.319 3.143 19.395 1.00 46.75 81 TYR A N 1
ATOM 648 C CA . TYR A 1 81 ? 8.554 1.732 19.093 1.00 46.75 81 TYR A CA 1
ATOM 649 C C . TYR A 1 81 ? 8.033 1.277 17.720 1.00 46.75 81 TYR A C 1
ATOM 651 O O . TYR A 1 81 ? 8.533 0.278 17.204 1.00 46.75 81 TYR A O 1
ATOM 659 N N . CYS A 1 82 ? 7.106 2.010 17.091 1.00 53.91 82 CYS A N 1
ATOM 660 C CA . CYS A 1 82 ? 6.696 1.758 15.706 1.00 53.91 82 CYS A CA 1
ATOM 661 C C . CYS A 1 82 ? 7.609 2.552 14.763 1.00 53.91 82 CYS A C 1
ATOM 663 O O . CYS A 1 82 ? 7.273 3.639 14.291 1.00 53.91 82 CYS A O 1
ATOM 665 N N . GLY A 1 83 ? 8.823 2.037 14.561 1.00 55.28 83 GLY A N 1
ATOM 666 C CA . GLY A 1 83 ? 9.832 2.665 13.710 1.00 55.28 83 GLY A CA 1
ATOM 667 C C . GLY A 1 83 ? 9.404 2.778 12.241 1.00 55.28 83 GLY A C 1
ATOM 668 O O . GLY A 1 83 ? 8.537 2.053 11.764 1.00 55.28 83 GLY A O 1
ATOM 669 N N . THR A 1 84 ? 10.084 3.643 11.482 1.00 64.31 84 THR A N 1
ATOM 670 C CA . THR A 1 84 ? 9.921 3.786 10.018 1.00 64.31 84 THR A CA 1
ATOM 671 C C . THR A 1 84 ? 10.349 2.548 9.228 1.00 64.31 84 THR A C 1
ATOM 673 O O . THR A 1 84 ? 10.318 2.562 8.001 1.00 64.31 84 THR A O 1
ATOM 676 N N . THR A 1 85 ? 10.777 1.478 9.903 1.00 78.06 85 THR A N 1
ATOM 677 C CA . THR A 1 85 ? 11.319 0.274 9.275 1.00 78.06 85 THR A CA 1
ATOM 678 C C . THR A 1 85 ? 10.306 -0.407 8.375 1.00 78.06 85 THR A C 1
ATOM 680 O O . THR A 1 85 ? 10.720 -0.986 7.385 1.00 78.06 85 THR A O 1
ATOM 683 N N . SER A 1 86 ? 9.009 -0.298 8.663 1.00 83.94 86 SER A N 1
ATOM 684 C CA . SER A 1 86 ? 7.933 -0.871 7.849 1.00 83.94 86 SER A CA 1
ATOM 685 C C . SER A 1 86 ? 7.539 -0.007 6.646 1.00 83.94 86 SER A C 1
ATOM 687 O O . SER A 1 86 ? 6.771 -0.456 5.799 1.00 83.94 86 SER A O 1
ATOM 689 N N . LEU A 1 87 ? 8.061 1.220 6.533 1.00 91.50 87 LEU A N 1
ATOM 690 C CA . LEU A 1 87 ? 7.658 2.165 5.498 1.00 91.50 87 LEU A CA 1
ATOM 691 C C . LEU A 1 87 ? 8.542 2.041 4.253 1.00 91.50 87 LEU A C 1
ATOM 693 O O . LEU A 1 87 ? 9.763 2.170 4.320 1.00 91.50 87 LEU A O 1
ATOM 697 N N . GLY A 1 88 ? 7.928 1.820 3.095 1.00 94.56 88 GLY A N 1
ATOM 698 C CA . GLY A 1 88 ? 8.637 1.718 1.832 1.00 94.56 88 GLY A CA 1
ATOM 699 C C . GLY A 1 88 ? 7.744 1.580 0.605 1.00 94.56 88 GLY A C 1
ATOM 700 O O . GLY A 1 88 ? 6.514 1.618 0.672 1.00 94.56 88 GLY A O 1
ATOM 701 N N . ALA A 1 89 ? 8.403 1.419 -0.538 1.00 97.00 89 ALA A N 1
ATOM 702 C CA . ALA A 1 89 ? 7.788 1.150 -1.826 1.00 97.00 89 ALA A CA 1
ATOM 703 C C . ALA A 1 89 ? 8.257 -0.200 -2.374 1.00 97.00 89 ALA A C 1
ATOM 705 O O . ALA A 1 89 ? 9.379 -0.637 -2.107 1.00 97.00 89 ALA A O 1
ATOM 706 N N . PHE A 1 90 ? 7.396 -0.821 -3.176 1.00 97.44 90 PHE A N 1
ATOM 707 C CA . PHE A 1 90 ? 7.591 -2.142 -3.756 1.00 97.44 90 PHE A CA 1
ATOM 708 C C . PHE A 1 90 ? 7.204 -2.110 -5.231 1.00 97.44 90 PHE A C 1
ATOM 710 O O . PHE A 1 90 ? 6.161 -1.565 -5.591 1.00 97.44 90 PHE A O 1
ATOM 717 N N . VAL A 1 91 ? 8.019 -2.710 -6.093 1.00 97.19 91 VAL A N 1
ATOM 718 C CA . VAL A 1 91 ? 7.711 -2.864 -7.521 1.00 97.19 91 VAL A CA 1
ATOM 719 C C . VAL A 1 91 ? 8.035 -4.282 -7.941 1.00 97.19 91 VAL A C 1
ATOM 721 O O . VAL A 1 91 ? 9.113 -4.794 -7.637 1.00 97.19 91 VAL A O 1
ATOM 724 N N . ARG A 1 92 ? 7.089 -4.920 -8.627 1.00 96.44 92 ARG A N 1
ATOM 725 C CA . ARG A 1 92 ? 7.231 -6.299 -9.070 1.00 96.44 92 ARG A CA 1
ATOM 726 C C . ARG A 1 92 ? 8.071 -6.381 -10.341 1.00 96.44 92 ARG A C 1
ATOM 728 O O . ARG A 1 92 ? 7.857 -5.648 -11.305 1.00 96.44 92 ARG A O 1
ATOM 735 N N . ASN A 1 93 ? 9.004 -7.317 -10.353 1.00 94.38 93 ASN A N 1
ATOM 736 C CA . ASN A 1 93 ? 9.822 -7.669 -11.502 1.00 94.38 93 ASN A CA 1
ATOM 737 C C . ASN A 1 93 ? 9.041 -8.562 -12.472 1.00 94.38 93 ASN A C 1
ATOM 739 O O . ASN A 1 93 ? 8.078 -9.229 -12.093 1.00 94.38 93 ASN A O 1
ATOM 743 N N . ALA A 1 94 ? 9.520 -8.661 -13.715 1.00 91.31 94 ALA A N 1
ATOM 744 C CA . ALA A 1 94 ? 8.981 -9.607 -14.697 1.00 91.31 94 ALA A CA 1
ATOM 745 C C . ALA A 1 94 ? 9.107 -11.077 -14.243 1.00 91.31 94 ALA A C 1
ATOM 747 O O . ALA A 1 94 ? 8.295 -11.915 -14.621 1.00 91.31 94 ALA A O 1
ATOM 748 N N . GLU A 1 95 ? 10.098 -11.373 -13.399 1.00 90.56 95 GLU A N 1
ATOM 749 C CA . GLU A 1 95 ? 10.322 -12.686 -12.780 1.00 90.56 95 GLU A CA 1
ATOM 750 C C . GLU A 1 95 ? 9.361 -12.973 -11.614 1.00 90.56 95 GLU A C 1
ATOM 752 O O . GLU A 1 95 ? 9.332 -14.082 -11.089 1.00 90.56 95 GLU A O 1
ATOM 757 N N . GLY A 1 96 ? 8.565 -11.983 -11.200 1.00 90.31 96 GLY A N 1
ATOM 758 C CA . GLY A 1 96 ? 7.569 -12.107 -10.141 1.00 90.31 96 GLY A CA 1
ATOM 759 C C . GLY A 1 96 ? 8.054 -11.722 -8.743 1.00 90.31 96 GLY A C 1
ATOM 760 O O . GLY A 1 96 ? 7.199 -11.530 -7.883 1.00 90.31 96 GLY A O 1
ATOM 761 N N . SER A 1 97 ? 9.366 -11.557 -8.532 1.00 94.06 97 SER A N 1
ATOM 762 C CA . SER A 1 97 ? 9.965 -11.039 -7.291 1.00 94.06 97 SER A CA 1
ATOM 763 C C . SER A 1 97 ? 9.749 -9.529 -7.131 1.00 94.06 97 SER A C 1
ATOM 765 O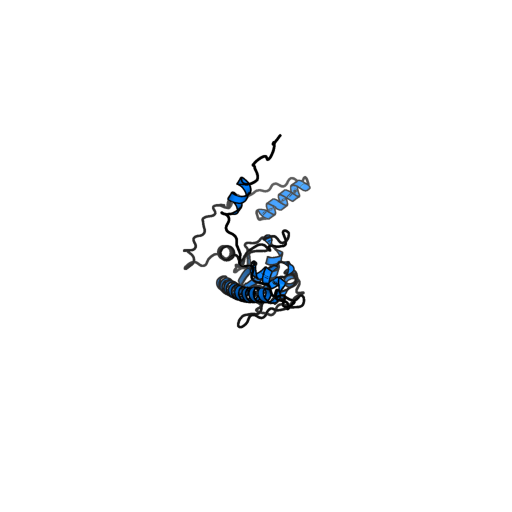 O . SER A 1 97 ? 9.503 -8.835 -8.115 1.00 94.06 97 SER A O 1
ATOM 767 N N . TYR A 1 98 ? 9.853 -8.995 -5.911 1.00 96.12 98 TYR A N 1
ATOM 768 C CA . TYR A 1 98 ? 9.724 -7.554 -5.661 1.00 96.12 98 TYR A CA 1
ATOM 769 C C . TYR A 1 98 ? 11.080 -6.894 -5.421 1.00 96.12 98 TYR A C 1
ATOM 771 O O . TYR A 1 98 ? 11.888 -7.365 -4.622 1.00 96.12 98 TYR A O 1
ATOM 779 N N . CYS A 1 99 ? 11.296 -5.747 -6.062 1.00 96.00 99 CYS A N 1
ATOM 780 C CA . CYS A 1 99 ? 12.264 -4.759 -5.606 1.00 96.00 99 CYS A CA 1
ATOM 781 C C . CYS A 1 99 ? 11.610 -3.884 -4.535 1.00 96.00 99 CYS A C 1
ATOM 783 O O . CYS A 1 99 ? 10.485 -3.420 -4.724 1.00 96.00 99 CYS A O 1
ATOM 785 N N . GLN A 1 100 ? 12.318 -3.634 -3.436 1.00 95.00 100 GLN A N 1
ATOM 786 C CA . GLN A 1 100 ? 11.788 -2.928 -2.271 1.00 95.00 100 GLN A CA 1
ATOM 787 C C . GLN A 1 100 ? 12.762 -1.876 -1.744 1.00 95.00 100 GLN A C 1
ATOM 789 O O . GLN A 1 100 ? 13.971 -1.979 -1.956 1.00 95.00 100 GLN A O 1
ATOM 794 N N . THR A 1 101 ? 12.236 -0.873 -1.044 1.00 94.25 101 THR A N 1
ATOM 795 C CA . THR A 1 101 ? 13.045 0.158 -0.364 1.00 94.25 101 THR A CA 1
ATOM 796 C C . THR A 1 101 ? 13.075 0.010 1.156 1.00 94.25 101 THR A C 1
ATOM 798 O O . THR A 1 101 ? 13.805 0.738 1.820 1.00 94.25 101 THR A O 1
ATOM 801 N N . THR A 1 102 ? 12.284 -0.912 1.705 1.00 90.25 102 THR A N 1
ATOM 802 C CA . THR A 1 102 ? 12.259 -1.275 3.127 1.00 90.25 102 THR A CA 1
ATOM 803 C C . THR A 1 102 ? 12.843 -2.676 3.328 1.00 90.25 102 THR A C 1
ATOM 805 O O . THR A 1 102 ? 12.769 -3.517 2.435 1.00 90.25 102 THR A O 1
ATOM 808 N N . ASN A 1 103 ? 13.408 -2.923 4.512 1.00 88.00 103 ASN A N 1
ATOM 809 C CA . ASN A 1 103 ? 13.898 -4.235 4.941 1.00 88.00 103 ASN A CA 1
ATOM 810 C C . ASN A 1 103 ? 12.864 -5.023 5.769 1.00 88.00 103 ASN A C 1
ATOM 812 O O . ASN A 1 103 ? 13.194 -6.077 6.311 1.00 88.00 103 ASN A O 1
ATOM 816 N N . ASP A 1 104 ? 11.631 -4.527 5.904 1.00 90.50 104 ASP A N 1
ATOM 817 C CA . ASP A 1 104 ? 10.573 -5.228 6.628 1.00 90.50 104 ASP A CA 1
ATOM 818 C C . ASP A 1 104 ? 9.946 -6.336 5.768 1.00 90.50 104 ASP A C 1
ATOM 820 O O . ASP A 1 104 ? 9.084 -6.120 4.909 1.00 90.50 104 ASP A O 1
ATOM 824 N N . TYR A 1 105 ? 10.382 -7.565 6.039 1.00 90.62 105 TYR A N 1
ATOM 825 C CA . TYR A 1 105 ? 9.900 -8.764 5.362 1.00 90.62 105 TYR A CA 1
ATOM 826 C C . TYR A 1 105 ? 8.431 -9.083 5.646 1.00 90.62 105 TYR A C 1
ATOM 828 O O . TYR A 1 105 ? 7.805 -9.818 4.881 1.00 90.62 105 TYR A O 1
ATOM 836 N N . THR A 1 106 ? 7.853 -8.576 6.732 1.00 91.88 106 THR A N 1
ATOM 837 C CA . THR A 1 106 ? 6.435 -8.799 7.028 1.00 91.88 106 THR A CA 1
ATOM 838 C C . THR A 1 106 ? 5.571 -8.021 6.044 1.00 91.88 106 THR A C 1
ATOM 840 O O . THR A 1 106 ? 4.632 -8.586 5.479 1.00 91.88 106 THR A O 1
ATOM 843 N N . VAL A 1 107 ? 5.954 -6.778 5.745 1.00 93.44 107 VAL A N 1
ATOM 844 C CA . VAL A 1 107 ? 5.295 -5.964 4.717 1.00 93.44 107 VAL A CA 1
ATO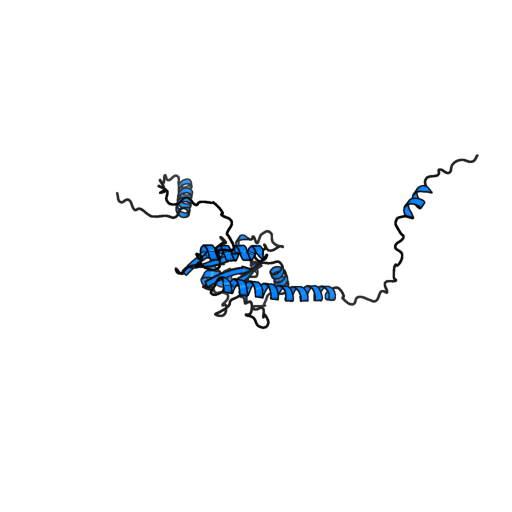M 845 C C . VAL A 1 107 ? 5.486 -6.586 3.338 1.00 93.44 107 VAL A C 1
ATOM 847 O O . VAL A 1 107 ? 4.509 -6.748 2.609 1.00 93.44 107 VAL A O 1
ATOM 850 N N . LEU A 1 108 ? 6.708 -7.026 3.007 1.00 94.62 108 LEU A N 1
ATOM 851 C CA . LEU A 1 108 ? 6.980 -7.711 1.740 1.00 94.62 108 LEU A CA 1
ATOM 852 C C . LEU A 1 108 ? 6.082 -8.940 1.548 1.00 94.62 108 LEU A C 1
ATOM 854 O O . LEU A 1 108 ? 5.495 -9.102 0.483 1.00 94.62 108 LEU A O 1
ATOM 858 N N . ARG A 1 109 ? 5.946 -9.798 2.567 1.00 94.44 109 ARG A N 1
ATOM 859 C CA . ARG A 1 109 ? 5.093 -10.996 2.484 1.00 94.44 109 ARG A CA 1
ATOM 860 C C . ARG A 1 109 ? 3.625 -10.645 2.261 1.00 94.44 109 ARG A C 1
ATOM 862 O O . ARG A 1 109 ? 2.937 -11.360 1.539 1.00 94.44 109 ARG A O 1
ATOM 869 N N . ALA A 1 110 ? 3.133 -9.568 2.870 1.00 93.56 110 ALA A N 1
ATOM 870 C CA . ALA A 1 110 ? 1.762 -9.120 2.652 1.00 93.56 110 ALA A CA 1
ATOM 871 C C . ALA A 1 110 ? 1.562 -8.553 1.243 1.00 93.56 110 ALA A C 1
ATOM 873 O O . ALA A 1 110 ? 0.553 -8.851 0.608 1.00 93.56 110 ALA A O 1
ATOM 874 N N . VAL A 1 111 ? 2.535 -7.794 0.729 1.00 94.69 111 VAL A N 1
ATOM 875 C CA . VAL A 1 111 ? 2.537 -7.335 -0.666 1.00 94.69 111 VAL A CA 1
ATOM 876 C C . VAL A 1 111 ? 2.540 -8.535 -1.613 1.00 94.69 111 VAL A C 1
ATOM 878 O O . VAL A 1 111 ? 1.702 -8.597 -2.506 1.00 94.69 111 VAL A O 1
ATOM 881 N N . ASP A 1 112 ? 3.402 -9.524 -1.382 1.00 93.88 112 ASP A N 1
ATOM 882 C CA . ASP A 1 112 ? 3.474 -10.737 -2.201 1.00 93.88 112 ASP A CA 1
ATOM 883 C C . ASP A 1 112 ? 2.159 -11.536 -2.177 1.00 93.88 112 ASP A C 1
ATOM 885 O O . ASP A 1 112 ? 1.694 -11.983 -3.221 1.00 93.88 112 ASP A O 1
ATOM 889 N N . ALA A 1 113 ? 1.480 -11.619 -1.026 1.00 92.19 113 ALA A N 1
ATOM 890 C CA . ALA A 1 113 ? 0.166 -12.258 -0.912 1.00 92.19 113 ALA A CA 1
ATOM 891 C C . ALA A 1 113 ? -0.934 -11.550 -1.729 1.00 92.19 113 ALA A C 1
ATOM 893 O O . ALA A 1 113 ? -1.863 -12.200 -2.211 1.00 92.19 113 ALA A O 1
ATOM 894 N N . LEU A 1 114 ? -0.834 -10.228 -1.897 1.00 91.56 114 LEU A N 1
ATOM 895 C CA . LEU A 1 114 ? -1.760 -9.428 -2.706 1.00 91.56 114 LEU A CA 1
ATOM 896 C C . LEU A 1 114 ? -1.381 -9.408 -4.193 1.00 91.56 114 LEU A C 1
ATOM 898 O O . LEU A 1 114 ? -2.219 -9.107 -5.043 1.00 91.56 114 LEU A O 1
ATOM 902 N N . THR A 1 115 ? -0.138 -9.758 -4.526 1.00 93.38 115 THR A N 1
ATOM 903 C CA . THR A 1 115 ? 0.419 -9.819 -5.887 1.00 93.38 115 THR A CA 1
ATOM 904 C C . THR A 1 115 ? 0.279 -8.546 -6.758 1.00 93.38 115 THR A C 1
ATOM 906 O O . THR A 1 115 ? 0.141 -8.682 -7.979 1.00 93.38 115 THR A O 1
ATOM 909 N N . PRO A 1 116 ? 0.332 -7.303 -6.225 1.00 94.56 116 PRO A N 1
ATOM 910 C CA . PRO A 1 116 ? 0.178 -6.103 -7.047 1.00 94.56 116 PRO A CA 1
ATOM 911 C C . PRO A 1 116 ? 1.389 -5.869 -7.963 1.00 94.56 116 PRO A C 1
ATOM 913 O O . PRO A 1 116 ? 2.492 -6.353 -7.695 1.00 94.56 116 PRO A O 1
ATOM 916 N N . GLY A 1 117 ? 1.219 -5.078 -9.025 1.00 95.44 117 GLY A N 1
ATOM 917 C CA . GLY A 1 117 ? 2.339 -4.649 -9.873 1.00 95.44 117 GLY A CA 1
ATOM 918 C C . GLY A 1 117 ? 3.282 -3.674 -9.156 1.00 95.44 117 GLY A C 1
ATOM 919 O O . GLY A 1 117 ? 4.502 -3.757 -9.299 1.00 95.44 117 GLY A O 1
ATOM 920 N N . ALA A 1 118 ? 2.726 -2.792 -8.326 1.00 96.88 118 ALA A N 1
ATOM 921 C CA . ALA A 1 118 ? 3.457 -1.903 -7.433 1.00 96.88 118 ALA A CA 1
ATOM 922 C C . ALA A 1 118 ? 2.682 -1.677 -6.126 1.00 96.88 118 ALA A C 1
ATOM 924 O O . ALA A 1 118 ? 1.454 -1.773 -6.090 1.00 96.88 118 ALA A O 1
ATOM 925 N N . ALA A 1 119 ? 3.395 -1.345 -5.052 1.00 97.44 119 ALA A N 1
ATOM 926 C CA . ALA A 1 119 ? 2.791 -0.978 -3.780 1.00 97.44 119 ALA A CA 1
ATOM 927 C C . ALA A 1 119 ? 3.592 0.098 -3.039 1.00 97.44 119 ALA A C 1
ATOM 929 O O . ALA A 1 119 ? 4.789 0.282 -3.268 1.00 97.44 119 ALA A O 1
ATOM 930 N N . LEU A 1 120 ? 2.921 0.804 -2.134 1.00 97.44 120 LEU A N 1
ATOM 931 C CA . LEU A 1 120 ? 3.491 1.847 -1.289 1.00 97.44 120 LEU A CA 1
ATOM 932 C C . LEU A 1 120 ? 2.816 1.810 0.081 1.00 97.44 120 LEU A C 1
ATOM 934 O O . LEU A 1 120 ? 1.589 1.790 0.169 1.00 97.44 120 LEU A O 1
ATOM 938 N N . THR A 1 121 ? 3.595 1.852 1.155 1.00 96.12 121 THR A N 1
ATOM 939 C CA . THR A 1 121 ? 3.049 2.149 2.483 1.00 96.12 121 THR A CA 1
ATOM 940 C C . THR A 1 121 ? 2.829 3.648 2.616 1.00 96.12 121 THR A C 1
ATOM 942 O O . THR A 1 121 ? 3.737 4.427 2.351 1.00 96.12 121 THR A O 1
ATOM 945 N N . PHE A 1 122 ? 1.656 4.064 3.058 1.00 95.44 122 PHE A N 1
ATOM 946 C CA . PHE A 1 122 ? 1.290 5.458 3.233 1.00 95.44 122 PHE A CA 1
ATOM 947 C C . PHE A 1 122 ? 1.043 5.728 4.716 1.00 95.44 122 PHE A C 1
ATOM 949 O O . PHE A 1 122 ? 0.045 5.290 5.289 1.00 95.44 122 PHE A O 1
ATOM 956 N N . SER A 1 123 ? 1.952 6.467 5.338 1.00 92.81 123 SER A N 1
ATOM 957 C CA . SER A 1 123 ? 1.865 6.932 6.716 1.00 92.81 123 SER A CA 1
ATOM 958 C C . SER A 1 123 ? 2.081 8.438 6.754 1.00 92.81 123 SER A C 1
ATOM 960 O O . SER A 1 123 ? 3.128 8.960 6.380 1.00 92.81 123 SER A O 1
ATOM 962 N N . SER A 1 124 ? 1.073 9.162 7.219 1.00 90.88 124 SER A N 1
ATOM 963 C CA . SER A 1 124 ? 1.160 10.603 7.437 1.00 90.88 124 SER A CA 1
ATOM 964 C C . SER A 1 124 ? 0.410 10.960 8.707 1.00 90.88 124 SER A C 1
ATOM 966 O O . SER A 1 124 ? -0.428 10.191 9.188 1.00 90.88 124 SER A O 1
ATOM 968 N N . ARG A 1 125 ? 0.610 12.182 9.201 1.00 86.81 125 ARG A N 1
ATOM 969 C CA . ARG A 1 125 ? -0.196 12.733 10.300 1.00 86.81 125 ARG A CA 1
ATOM 970 C C . ARG A 1 125 ? -1.711 12.566 10.095 1.00 86.81 125 ARG A C 1
ATOM 972 O O . ARG A 1 125 ? -2.450 12.412 11.066 1.00 86.81 125 ARG A O 1
ATOM 979 N N . LEU A 1 126 ? -2.191 12.598 8.851 1.00 88.19 126 LEU A N 1
ATOM 980 C CA . LEU A 1 126 ? -3.614 12.430 8.555 1.00 88.19 126 LEU A CA 1
ATOM 981 C C . LEU A 1 126 ? -4.093 10.990 8.773 1.00 88.19 126 LEU A C 1
ATOM 983 O O . LEU A 1 126 ? -5.221 10.796 9.215 1.00 88.19 126 LEU A O 1
ATOM 987 N N . VAL A 1 127 ? -3.241 9.994 8.514 1.00 90.00 127 VAL A N 1
ATOM 988 C CA . VAL A 1 127 ? -3.536 8.588 8.835 1.00 90.00 127 VAL A CA 1
ATOM 989 C C . VAL A 1 127 ? -3.656 8.418 10.346 1.00 90.00 127 VAL A C 1
ATOM 991 O O . VAL A 1 127 ? -4.602 7.792 10.812 1.00 90.00 127 VAL A O 1
ATOM 994 N N . SER A 1 128 ? -2.781 9.060 11.126 1.00 85.81 128 SER A N 1
AT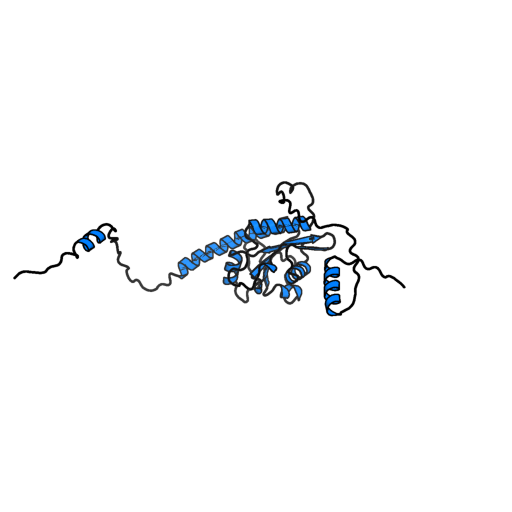OM 995 C CA . SER A 1 128 ? -2.897 9.075 12.590 1.00 85.81 128 SER A CA 1
ATOM 996 C C . SER A 1 128 ? -4.230 9.668 13.059 1.00 85.81 128 SER A C 1
ATOM 998 O O . SER A 1 128 ? -4.871 9.121 13.952 1.00 85.81 128 SER A O 1
ATOM 1000 N N . MET A 1 129 ? -4.687 10.758 12.433 1.00 85.00 129 MET A N 1
ATOM 1001 C CA . MET A 1 129 ? -5.997 11.347 12.738 1.00 85.00 129 MET A CA 1
ATOM 1002 C C . MET A 1 129 ? -7.156 10.430 12.337 1.00 85.00 129 MET A C 1
ATOM 1004 O O . MET A 1 129 ? -8.120 10.313 13.088 1.00 85.00 129 MET A O 1
ATOM 1008 N N . LEU A 1 130 ? -7.063 9.767 11.181 1.00 86.75 130 LEU A N 1
ATOM 1009 C CA . LEU A 1 130 ? -8.059 8.794 10.737 1.00 86.75 130 LEU A CA 1
ATOM 1010 C C . LEU A 1 130 ? -8.165 7.626 11.726 1.00 86.75 130 LEU A C 1
ATOM 1012 O O . LEU A 1 130 ? -9.267 7.240 12.098 1.00 86.75 130 LEU A O 1
ATOM 1016 N N . MET A 1 131 ? -7.034 7.103 12.197 1.00 86.62 131 MET A N 1
ATOM 1017 C CA . MET A 1 131 ? -6.979 5.997 13.157 1.00 86.62 131 MET A CA 1
ATOM 1018 C C . MET A 1 131 ? -7.733 6.294 14.460 1.00 86.62 131 MET A C 1
ATOM 1020 O O . MET A 1 131 ? -8.354 5.397 15.018 1.00 86.62 131 MET A O 1
ATOM 1024 N N . GLN A 1 132 ? -7.764 7.553 14.906 1.00 84.19 132 GLN A N 1
ATOM 1025 C CA . GLN A 1 132 ? -8.548 7.971 16.078 1.00 84.19 132 GLN A CA 1
ATOM 1026 C C . GLN A 1 132 ? -10.071 7.928 15.847 1.00 84.19 132 GLN A C 1
ATOM 1028 O O . GLN A 1 132 ? -10.837 7.983 16.807 1.00 84.19 132 GLN A O 1
ATOM 1033 N N . GLN A 1 133 ? -10.522 7.863 14.591 1.00 82.94 133 GLN A N 1
ATOM 1034 C CA . GLN A 1 133 ? -11.939 7.871 14.208 1.00 82.94 133 GLN A CA 1
ATOM 1035 C C . GLN A 1 133 ? -12.473 6.488 13.833 1.00 82.94 133 GLN A C 1
ATOM 1037 O O . GLN A 1 133 ? -13.680 6.260 13.897 1.00 82.94 133 GLN A O 1
ATOM 1042 N N . VAL A 1 134 ? -11.596 5.581 13.403 1.00 85.31 134 VAL A N 1
ATOM 1043 C CA . VAL A 1 134 ? -11.987 4.243 12.961 1.00 85.31 134 VAL A CA 1
ATOM 1044 C C . VAL A 1 134 ? -12.448 3.430 14.171 1.00 85.31 134 VAL A C 1
ATOM 1046 O O . VAL A 1 134 ? -11.684 3.198 15.107 1.00 85.31 134 VAL A O 1
ATOM 1049 N N . CYS A 1 135 ? -13.704 2.975 14.160 1.00 85.44 135 CYS A N 1
ATOM 1050 C CA . CYS A 1 135 ? -14.235 2.136 15.237 1.00 85.44 135 CYS A CA 1
ATOM 1051 C C . CYS A 1 135 ? -13.518 0.786 15.263 1.00 85.44 135 CYS A C 1
ATOM 1053 O O . CYS A 1 135 ? -13.246 0.227 14.207 1.00 85.44 135 CYS A O 1
ATOM 1055 N N . PHE A 1 136 ? -13.280 0.212 16.444 1.00 82.38 136 PHE A N 1
ATOM 1056 C CA . PHE A 1 136 ? -12.544 -1.051 16.593 1.00 82.38 136 PHE A CA 1
ATOM 1057 C C . PHE A 1 136 ? -13.122 -2.218 15.764 1.00 82.38 136 PHE A C 1
ATOM 1059 O O . PHE A 1 136 ? -12.383 -3.057 15.265 1.00 82.38 136 PHE A O 1
ATOM 1066 N N . ASP A 1 137 ? -14.426 -2.267 15.526 1.00 86.69 137 ASP A N 1
ATOM 1067 C CA . ASP A 1 137 ? -15.092 -3.305 14.731 1.00 86.69 137 ASP A CA 1
ATOM 1068 C C . ASP A 1 137 ? -15.260 -2.952 13.240 1.00 86.69 137 ASP A C 1
ATOM 1070 O O . ASP A 1 137 ? -15.729 -3.774 12.447 1.00 86.69 137 ASP A O 1
ATOM 1074 N N . GLN A 1 138 ? -14.860 -1.745 12.833 1.00 88.31 138 GLN A N 1
ATOM 1075 C CA . GLN A 1 138 ? -14.980 -1.276 11.459 1.00 88.31 138 GLN A CA 1
ATOM 1076 C C . GLN A 1 138 ? -14.015 -2.023 10.533 1.00 88.31 138 GLN A C 1
ATOM 1078 O O . GLN A 1 138 ? -12.802 -1.942 10.698 1.00 88.31 138 GLN A O 1
ATOM 1083 N N . LYS A 1 139 ? -14.568 -2.708 9.525 1.00 89.12 139 LYS A N 1
ATOM 1084 C CA . LYS A 1 139 ? -13.814 -3.503 8.534 1.00 89.12 139 LYS A CA 1
ATOM 1085 C C . LYS A 1 139 ? -13.496 -2.760 7.239 1.00 89.12 139 LYS A C 1
ATOM 1087 O O . LYS A 1 139 ? -12.705 -3.234 6.433 1.00 89.12 139 LYS A O 1
ATOM 1092 N N . GLU A 1 140 ? -14.150 -1.630 7.005 1.00 91.06 140 GLU A N 1
ATOM 1093 C CA . GLU A 1 140 ? -14.061 -0.892 5.749 1.00 91.06 140 GLU A CA 1
ATOM 1094 C C . GLU A 1 140 ? -14.357 0.591 5.993 1.00 91.06 140 GLU A C 1
ATOM 1096 O O . GLU A 1 140 ? -15.254 0.947 6.766 1.00 91.06 140 GLU A O 1
ATOM 1101 N N . ILE A 1 141 ? -13.621 1.466 5.316 1.00 89.88 141 ILE A N 1
ATOM 1102 C CA . ILE A 1 141 ? -13.853 2.907 5.283 1.00 89.88 141 ILE A CA 1
ATOM 1103 C C . ILE A 1 141 ? -14.301 3.267 3.872 1.00 89.88 141 ILE A C 1
ATOM 1105 O O . ILE A 1 141 ? -13.557 3.127 2.900 1.00 89.88 141 ILE A O 1
ATOM 1109 N N . LYS A 1 142 ? -15.543 3.734 3.757 1.00 85.75 142 LYS A N 1
ATOM 1110 C CA . LYS A 1 142 ? -16.129 4.093 2.467 1.00 85.75 142 LYS A CA 1
ATOM 1111 C C . LYS A 1 142 ? -15.698 5.492 2.064 1.00 85.75 142 LYS A C 1
ATOM 1113 O O . LYS A 1 142 ? -16.010 6.465 2.748 1.00 85.75 142 LYS A O 1
ATOM 1118 N N . ILE A 1 143 ? -15.037 5.583 0.917 1.00 82.56 143 ILE A N 1
ATOM 1119 C CA . ILE A 1 143 ? -14.667 6.847 0.292 1.00 82.56 143 ILE A CA 1
ATOM 1120 C C . ILE A 1 143 ? -15.660 7.117 -0.838 1.00 82.56 143 ILE A C 1
ATOM 1122 O O . ILE A 1 143 ? -15.779 6.339 -1.782 1.00 82.56 143 ILE A O 1
ATOM 1126 N N . SER A 1 144 ? -16.403 8.221 -0.751 1.00 76.81 144 SER A N 1
ATOM 1127 C CA . SER A 1 144 ? -17.364 8.596 -1.793 1.00 76.81 144 SER A CA 1
ATOM 1128 C C . SER A 1 144 ? -16.676 8.688 -3.161 1.00 76.81 144 SER A C 1
ATOM 1130 O O . SER A 1 144 ? -15.717 9.442 -3.319 1.00 76.81 144 SER A O 1
ATOM 1132 N N . TYR A 1 145 ? -17.208 7.958 -4.149 1.00 75.19 145 TYR A N 1
ATOM 1133 C CA . TYR A 1 145 ? -16.722 7.902 -5.539 1.00 75.19 145 TYR A CA 1
ATOM 1134 C C . TYR A 1 145 ? -15.327 7.285 -5.740 1.00 75.19 145 TYR A C 1
ATOM 1136 O O . TYR A 1 145 ? -14.732 7.475 -6.800 1.00 75.19 145 TYR A O 1
ATOM 1144 N N . ARG A 1 146 ? -14.796 6.551 -4.756 1.00 78.31 146 ARG A N 1
ATOM 1145 C CA . ARG A 1 146 ? -13.482 5.892 -4.826 1.00 78.31 146 ARG A CA 1
ATOM 1146 C C . ARG A 1 146 ? -13.546 4.476 -4.240 1.00 78.31 146 ARG A C 1
ATOM 1148 O O . ARG A 1 146 ? -14.533 4.150 -3.576 1.00 78.31 146 ARG A O 1
ATOM 1155 N N . PRO A 1 147 ? -12.526 3.632 -4.483 1.00 79.69 147 PRO A N 1
ATOM 1156 C CA . PRO A 1 147 ? -12.406 2.358 -3.793 1.00 79.69 147 PRO A CA 1
ATOM 1157 C C . PRO A 1 147 ? -12.419 2.574 -2.281 1.00 79.69 147 PRO A C 1
ATOM 1159 O O . PRO A 1 147 ? -11.855 3.536 -1.760 1.00 79.69 147 PRO A O 1
ATOM 1162 N N . SER A 1 148 ? -13.106 1.685 -1.583 1.00 87.75 148 SER A N 1
ATOM 1163 C CA . SER A 1 148 ? -13.102 1.647 -0.132 1.00 87.75 148 SER A CA 1
ATOM 1164 C C . SER A 1 148 ? -11.739 1.226 0.405 1.00 87.75 148 SER A C 1
ATOM 1166 O O . SER A 1 148 ? -11.098 0.346 -0.169 1.00 87.75 148 SER A O 1
ATOM 1168 N N . VAL A 1 149 ? -11.347 1.769 1.555 1.00 92.06 149 VAL A N 1
ATOM 1169 C CA . VAL A 1 149 ? -10.151 1.313 2.271 1.00 92.06 149 VAL A CA 1
ATOM 1170 C C . VAL A 1 149 ? -10.555 0.158 3.176 1.00 92.06 149 VAL A C 1
ATOM 1172 O O . VAL A 1 149 ? -11.359 0.340 4.094 1.00 92.06 149 VAL A O 1
ATOM 1175 N N . ALA A 1 150 ? -10.021 -1.034 2.925 1.00 93.50 150 ALA A N 1
ATOM 1176 C CA . ALA A 1 150 ? -10.207 -2.162 3.831 1.00 93.50 150 ALA A CA 1
ATOM 1177 C C . ALA A 1 150 ? -9.480 -1.887 5.154 1.00 93.50 150 ALA A C 1
ATOM 1179 O O . ALA A 1 150 ? -8.412 -1.286 5.153 1.00 93.50 150 ALA A O 1
ATOM 1180 N N . VAL A 1 151 ? -10.034 -2.315 6.282 1.00 93.19 151 VAL A N 1
ATOM 1181 C CA . VAL A 1 151 ? -9.404 -2.147 7.597 1.00 93.19 151 VAL A CA 1
ATOM 1182 C C . VAL A 1 151 ? -8.997 -3.515 8.113 1.00 93.19 151 VAL A C 1
ATOM 1184 O O . VAL A 1 151 ? -9.843 -4.392 8.301 1.00 93.19 151 VAL A O 1
ATOM 1187 N N . VAL A 1 152 ? -7.697 -3.686 8.337 1.00 93.75 152 VAL A N 1
ATOM 1188 C CA . VAL A 1 152 ? -7.103 -4.898 8.898 1.00 93.75 152 VAL A CA 1
ATOM 1189 C C . VAL A 1 152 ? -6.433 -4.570 10.225 1.00 93.75 152 VAL A C 1
ATOM 1191 O O . VAL A 1 152 ? -5.938 -3.462 10.434 1.00 93.75 152 VAL A O 1
ATOM 1194 N N . GLU A 1 153 ? -6.448 -5.526 11.148 1.00 91.62 153 GLU A N 1
ATOM 1195 C CA . GLU A 1 153 ? -5.893 -5.303 12.483 1.00 91.62 153 GLU A CA 1
ATOM 1196 C C . GLU A 1 153 ? -4.361 -5.241 12.444 1.00 91.62 153 GLU A C 1
ATOM 1198 O O . GLU A 1 153 ? -3.768 -4.324 12.999 1.00 91.62 153 GLU A O 1
ATOM 1203 N N . THR A 1 154 ? -3.734 -6.166 11.722 1.00 91.69 154 THR A N 1
ATOM 1204 C CA . THR A 1 154 ? -2.286 -6.210 11.489 1.00 91.69 154 THR A CA 1
ATOM 1205 C C . THR A 1 154 ? -2.006 -6.645 10.057 1.00 91.69 154 THR A C 1
ATOM 1207 O O . THR A 1 154 ? -2.806 -7.359 9.442 1.00 91.69 154 THR A O 1
ATOM 1210 N N . ILE A 1 155 ? -0.855 -6.248 9.523 1.00 92.00 155 ILE A N 1
ATOM 1211 C CA . ILE A 1 155 ? -0.383 -6.716 8.222 1.00 92.00 155 ILE A CA 1
ATOM 1212 C C . ILE A 1 155 ? -0.153 -8.239 8.186 1.00 92.00 155 ILE A C 1
ATOM 1214 O O . ILE A 1 155 ? -0.323 -8.870 7.141 1.00 92.00 155 ILE A O 1
ATOM 1218 N N . GLU A 1 156 ? 0.148 -8.867 9.327 1.00 92.12 156 GLU A N 1
ATOM 1219 C CA . GLU A 1 156 ? 0.301 -10.325 9.418 1.00 92.12 156 GLU A CA 1
ATOM 1220 C C . GLU A 1 156 ? -1.009 -11.069 9.130 1.00 92.12 156 GLU A C 1
ATOM 1222 O O . GLU A 1 156 ? -0.996 -12.163 8.554 1.00 92.12 156 GLU A O 1
ATOM 1227 N N . ASP A 1 157 ? -2.155 -10.466 9.455 1.00 92.12 157 ASP A N 1
ATOM 1228 C CA . ASP A 1 157 ? -3.474 -11.061 9.230 1.00 92.12 157 ASP A CA 1
ATOM 1229 C C . ASP A 1 157 ? -3.774 -11.236 7.727 1.00 92.12 157 ASP A C 1
ATOM 1231 O O . ASP A 1 157 ? -4.549 -12.124 7.355 1.00 92.12 157 ASP A O 1
ATOM 1235 N N . ILE A 1 158 ? -3.125 -10.439 6.864 1.00 91.75 158 ILE A N 1
ATOM 1236 C CA . ILE A 1 158 ? -3.162 -10.592 5.402 1.00 91.75 158 ILE A CA 1
ATOM 1237 C C . ILE A 1 158 ? -2.384 -11.848 4.997 1.00 91.75 158 ILE A C 1
ATOM 1239 O O . ILE A 1 158 ? -2.901 -12.700 4.278 1.00 91.75 158 ILE A O 1
ATOM 1243 N N . THR A 1 159 ? -1.154 -12.002 5.498 1.00 90.31 159 THR A N 1
ATOM 1244 C CA . THR A 1 159 ? -0.275 -13.130 5.133 1.00 90.31 159 THR A CA 1
ATOM 1245 C C . THR A 1 159 ? -0.786 -14.480 5.629 1.00 90.31 159 THR A C 1
ATOM 1247 O O . THR A 1 159 ? -0.606 -15.500 4.970 1.00 90.31 159 THR A O 1
ATOM 1250 N N . THR A 1 160 ? -1.444 -14.497 6.788 1.00 89.56 160 THR A N 1
ATOM 1251 C CA . THR A 1 160 ? -1.986 -15.717 7.403 1.00 89.56 160 THR A CA 1
ATOM 1252 C C . THR A 1 160 ? -3.349 -16.114 6.834 1.00 89.56 160 THR A C 1
ATOM 1254 O O . THR A 1 160 ? -3.868 -17.177 7.175 1.00 89.56 160 THR A O 1
ATOM 1257 N N . GLY A 1 161 ? -3.951 -15.273 5.983 1.00 85.06 161 GLY A N 1
ATOM 1258 C CA . GLY A 1 161 ? -5.287 -15.490 5.424 1.00 85.06 161 GLY A CA 1
ATOM 1259 C C . GLY A 1 161 ? -6.417 -15.391 6.453 1.00 85.06 161 GLY A C 1
ATOM 1260 O O . GLY A 1 161 ? -7.550 -15.778 6.164 1.00 85.06 161 GLY A O 1
ATOM 1261 N N . LYS A 1 162 ? -6.137 -14.880 7.658 1.00 88.75 162 LYS A N 1
ATOM 1262 C CA . LYS A 1 162 ? -7.146 -14.654 8.703 1.00 88.75 162 LYS A CA 1
ATOM 1263 C C . LYS A 1 162 ? -8.134 -13.564 8.287 1.00 88.75 162 LYS A C 1
ATOM 1265 O O . LYS A 1 162 ? -9.308 -13.623 8.658 1.00 88.75 162 LYS A O 1
ATOM 1270 N N . VAL A 1 163 ? -7.676 -12.597 7.491 1.00 87.06 163 VAL A N 1
ATOM 1271 C CA . VAL A 1 163 ? -8.532 -11.626 6.808 1.00 87.06 163 VAL A CA 1
ATOM 1272 C C . VAL A 1 163 ? -8.556 -11.936 5.315 1.00 87.06 163 VAL A C 1
ATOM 1274 O O . VAL A 1 163 ? -7.523 -11.984 4.657 1.00 87.06 163 VAL A O 1
ATOM 1277 N N . VAL A 1 164 ? -9.760 -12.117 4.771 1.00 82.19 164 VAL A N 1
ATOM 1278 C CA . VAL A 1 164 ? -9.971 -12.271 3.328 1.00 82.19 164 VAL A CA 1
ATOM 1279 C C . VAL A 1 164 ? -10.297 -10.901 2.747 1.00 82.19 164 VAL A C 1
ATOM 1281 O O . VAL A 1 164 ? -11.394 -10.378 2.958 1.00 82.19 164 VAL A O 1
ATOM 1284 N N . LEU A 1 165 ? -9.336 -10.320 2.033 1.00 87.25 165 LEU A N 1
ATOM 1285 C CA . LEU A 1 165 ? -9.540 -9.078 1.296 1.00 87.25 165 LEU A CA 1
ATOM 1286 C C . LEU A 1 165 ? -10.269 -9.371 -0.028 1.00 87.25 165 LEU A C 1
ATOM 1288 O O . LEU A 1 165 ? -9.938 -10.351 -0.702 1.00 87.25 165 LEU A O 1
ATOM 1292 N N . PRO A 1 166 ? -11.274 -8.564 -0.416 1.00 81.44 166 PRO A N 1
ATOM 1293 C CA . PRO A 1 166 ? -11.932 -8.717 -1.706 1.00 81.44 166 PRO A CA 1
ATOM 1294 C C . PRO A 1 166 ? -10.932 -8.665 -2.873 1.00 81.44 166 PRO A C 1
ATOM 1296 O O . PRO A 1 166 ? -9.971 -7.887 -2.824 1.00 81.44 166 PRO A O 1
ATOM 1299 N N . PRO A 1 167 ? -11.153 -9.437 -3.950 1.00 78.31 167 PRO A N 1
ATOM 1300 C CA . PRO A 1 167 ? -10.333 -9.325 -5.149 1.00 78.31 167 PRO A CA 1
ATOM 1301 C C . PRO A 1 167 ? -10.422 -7.901 -5.709 1.00 78.31 167 PRO A C 1
ATOM 1303 O O . PRO A 1 167 ? -11.508 -7.329 -5.799 1.00 78.31 167 PRO A O 1
ATOM 1306 N N . GLY A 1 168 ? -9.273 -7.328 -6.068 1.00 78.75 168 GLY A N 1
ATOM 1307 C CA . GLY A 1 168 ? -9.183 -5.933 -6.507 1.00 78.75 168 GLY A CA 1
ATOM 1308 C C . GLY A 1 168 ? -9.162 -4.910 -5.367 1.00 78.75 168 GLY A C 1
ATOM 1309 O O . GLY A 1 168 ? -9.391 -3.730 -5.615 1.00 78.75 168 GLY A O 1
ATOM 1310 N N . THR A 1 169 ? -8.897 -5.327 -4.124 1.00 85.62 169 THR A N 1
ATOM 1311 C CA . THR A 1 169 ? -8.584 -4.381 -3.042 1.00 85.62 169 THR A CA 1
ATOM 1312 C C . THR A 1 169 ? -7.308 -3.624 -3.395 1.00 85.62 169 THR A C 1
ATOM 1314 O O . THR A 1 169 ? -6.242 -4.224 -3.497 1.00 85.62 169 THR A O 1
ATOM 1317 N N . THR A 1 170 ? -7.417 -2.309 -3.564 1.00 92.00 170 THR A N 1
ATOM 1318 C CA . THR A 1 170 ? -6.270 -1.453 -3.892 1.00 92.00 170 THR A CA 1
ATOM 1319 C C . THR A 1 170 ? -5.718 -0.710 -2.678 1.00 92.00 170 THR A C 1
ATOM 1321 O O . THR A 1 170 ? -4.635 -0.143 -2.749 1.00 92.00 170 THR A O 1
ATOM 1324 N N . GLN A 1 171 ? -6.440 -0.682 -1.552 1.00 94.69 171 GLN A N 1
ATOM 1325 C CA . GLN A 1 171 ? -6.040 0.061 -0.353 1.00 94.69 171 GLN A CA 1
ATOM 1326 C C . GLN A 1 171 ? -6.447 -0.690 0.917 1.00 94.69 171 GLN A C 1
ATOM 1328 O O . GLN A 1 171 ? -7.620 -1.047 1.078 1.00 94.69 171 GLN A O 1
ATOM 1333 N N . CYS A 1 172 ? -5.511 -0.883 1.849 1.00 94.75 172 CYS A N 1
ATOM 1334 C CA . CYS A 1 172 ? -5.811 -1.431 3.171 1.00 94.75 172 CYS A CA 1
ATOM 1335 C C . CYS A 1 172 ? -5.106 -0.674 4.304 1.00 94.75 172 CYS A C 1
ATOM 1337 O O . CYS A 1 172 ? -3.894 -0.500 4.299 1.00 94.75 172 CYS A O 1
ATOM 1339 N N . LEU A 1 173 ? -5.879 -0.234 5.293 1.00 94.06 173 LEU A N 1
ATOM 1340 C CA . LEU A 1 173 ? -5.407 0.348 6.541 1.00 94.06 173 LEU A CA 1
ATOM 1341 C C . LEU A 1 173 ? -4.975 -0.768 7.494 1.00 94.06 173 LEU A C 1
ATOM 1343 O O . LEU A 1 173 ? -5.819 -1.547 7.939 1.00 94.06 173 LEU A O 1
ATOM 1347 N N . CYS A 1 174 ? -3.688 -0.799 7.823 1.00 93.44 174 CYS A N 1
ATOM 1348 C CA . CYS A 1 174 ? -3.079 -1.708 8.784 1.00 93.44 174 CYS A CA 1
ATOM 1349 C C . CYS A 1 174 ? -2.999 -1.006 10.143 1.00 93.44 174 CYS A C 1
ATOM 1351 O O . CYS A 1 174 ? -2.239 -0.050 10.311 1.00 93.44 174 CYS A O 1
ATOM 1353 N N . ARG A 1 175 ? -3.845 -1.415 11.095 1.00 90.81 175 ARG A N 1
ATOM 1354 C CA . ARG A 1 175 ? -4.034 -0.660 12.339 1.00 90.81 175 ARG A CA 1
ATOM 1355 C C . ARG A 1 175 ? -2.827 -0.683 13.260 1.00 90.81 175 ARG A C 1
ATOM 1357 O O . ARG A 1 175 ? -2.409 0.381 13.698 1.00 90.81 175 ARG A O 1
ATOM 1364 N N . GLN A 1 176 ? -2.296 -1.864 13.559 1.00 89.44 176 GLN A N 1
ATOM 1365 C CA . GLN A 1 176 ? -1.161 -2.011 14.473 1.00 89.44 176 GLN A CA 1
ATOM 1366 C C . GLN A 1 176 ? 0.105 -1.352 13.929 1.00 89.44 176 GLN A C 1
ATOM 1368 O O . GLN A 1 176 ? 0.905 -0.830 14.696 1.00 89.44 176 GLN A O 1
ATOM 1373 N N . GLU A 1 177 ? 0.274 -1.332 12.609 1.00 89.50 177 GLU A N 1
ATOM 1374 C CA . GLU A 1 177 ? 1.436 -0.741 11.950 1.00 89.50 177 GLU A CA 1
ATOM 1375 C C . GLU A 1 177 ? 1.231 0.740 11.581 1.00 89.50 177 GLU A C 1
ATOM 1377 O O . GLU A 1 177 ? 2.161 1.397 11.116 1.00 89.50 177 GLU A O 1
ATOM 1382 N N . HIS A 1 178 ? 0.029 1.283 11.805 1.00 90.50 178 HIS A N 1
ATOM 1383 C CA . HIS A 1 178 ? -0.326 2.692 11.617 1.00 90.50 178 HIS A CA 1
ATOM 1384 C C . HIS A 1 178 ? -0.089 3.264 10.205 1.00 90.50 178 HIS A C 1
ATOM 1386 O O . HIS A 1 178 ? 0.135 4.466 10.047 1.00 90.50 178 HIS A O 1
ATOM 1392 N N . PHE A 1 179 ? -0.212 2.445 9.161 1.00 93.62 179 PHE A N 1
ATOM 1393 C CA . PHE A 1 179 ? -0.122 2.898 7.770 1.00 93.62 179 PHE A CA 1
ATOM 1394 C C . PHE A 1 179 ? -1.236 2.318 6.898 1.00 93.62 179 PHE A C 1
ATOM 1396 O O . PHE A 1 179 ? -1.895 1.339 7.243 1.00 93.62 179 PHE A O 1
ATOM 1403 N N . ILE A 1 180 ? -1.439 2.918 5.728 1.00 95.12 180 ILE A N 1
ATOM 1404 C CA . ILE A 1 180 ? -2.299 2.388 4.669 1.00 95.12 180 ILE A CA 1
ATOM 1405 C C . ILE A 1 180 ? -1.402 1.795 3.586 1.00 95.12 180 ILE A C 1
ATOM 1407 O O . ILE A 1 180 ? -0.593 2.507 3.004 1.00 95.12 180 ILE A O 1
ATOM 1411 N N . LEU A 1 181 ? -1.520 0.503 3.306 1.00 96.44 181 LEU A N 1
ATOM 1412 C CA . LEU A 1 181 ? -0.887 -0.101 2.141 1.00 96.44 181 LEU A CA 1
ATOM 1413 C C . LEU A 1 181 ? -1.716 0.237 0.902 1.00 96.44 181 LEU A C 1
ATOM 1415 O O . LEU A 1 181 ? -2.916 -0.037 0.854 1.00 96.44 181 LEU A O 1
ATOM 1419 N N . ILE A 1 182 ? -1.067 0.833 -0.089 1.00 96.88 182 ILE A N 1
ATOM 1420 C CA . ILE A 1 182 ? -1.649 1.180 -1.383 1.00 96.88 182 ILE A CA 1
ATOM 1421 C C . ILE A 1 182 ? -1.062 0.230 -2.418 1.00 96.88 182 ILE A C 1
ATOM 1423 O O . ILE A 1 182 ? 0.156 0.108 -2.530 1.00 96.88 182 ILE A O 1
ATOM 1427 N N . CYS A 1 183 ? -1.927 -0.422 -3.178 1.00 96.19 183 CYS A N 1
ATOM 1428 C CA . CYS A 1 183 ? -1.608 -1.412 -4.192 1.00 96.19 183 CYS A CA 1
ATOM 1429 C C . CYS A 1 183 ? -2.147 -0.953 -5.549 1.00 96.19 183 CYS A C 1
ATOM 1431 O O . CYS A 1 183 ? -3.262 -0.440 -5.650 1.00 96.19 183 CYS A O 1
ATOM 1433 N N . GLY A 1 184 ? -1.369 -1.175 -6.602 1.00 94.94 184 GLY A N 1
ATOM 1434 C CA . GLY A 1 184 ? -1.769 -0.855 -7.967 1.00 94.94 184 GLY A CA 1
ATOM 1435 C C . GLY A 1 184 ? -1.060 -1.720 -8.998 1.00 94.94 184 GLY A C 1
ATOM 1436 O O . GLY A 1 184 ? -0.105 -2.438 -8.691 1.00 94.94 184 GLY A O 1
ATOM 1437 N N . ASP A 1 185 ? -1.512 -1.636 -10.243 1.00 94.56 185 ASP A N 1
ATOM 1438 C CA . ASP A 1 185 ? -0.926 -2.403 -11.352 1.00 94.56 185 ASP A CA 1
ATOM 1439 C C . ASP A 1 185 ? 0.395 -1.791 -11.843 1.00 94.56 185 ASP A C 1
ATOM 1441 O O . ASP A 1 185 ? 1.216 -2.456 -12.473 1.00 94.56 185 ASP A O 1
ATOM 1445 N N . SER A 1 186 ? 0.616 -0.507 -11.554 1.00 94.81 186 SER A N 1
ATOM 1446 C CA . SER A 1 186 ? 1.813 0.233 -11.948 1.00 94.81 186 SER A CA 1
ATOM 1447 C C . SER A 1 186 ? 2.190 1.284 -10.909 1.00 94.81 186 SER A C 1
ATOM 1449 O O . SER A 1 186 ? 1.376 1.693 -10.083 1.00 94.81 186 SER A O 1
ATOM 1451 N N . THR A 1 187 ? 3.421 1.783 -10.980 1.00 94.56 187 THR A N 1
ATOM 1452 C CA . THR A 1 187 ? 3.882 2.884 -10.120 1.00 94.56 187 THR A CA 1
ATOM 1453 C C . THR A 1 187 ? 3.052 4.154 -10.291 1.00 94.56 187 THR A C 1
ATOM 1455 O O . THR A 1 187 ? 2.734 4.819 -9.310 1.00 94.56 187 THR A O 1
ATOM 1458 N N . LYS A 1 188 ? 2.632 4.464 -11.522 1.00 94.19 188 LYS A N 1
ATOM 1459 C CA . LYS A 1 188 ? 1.746 5.596 -11.810 1.00 94.19 188 LYS A CA 1
ATOM 1460 C C . LYS A 1 188 ? 0.394 5.457 -11.105 1.00 94.19 188 LYS A C 1
ATOM 1462 O O . LYS A 1 188 ? -0.064 6.415 -10.495 1.00 94.19 188 LYS A O 1
ATOM 1467 N N . ASP A 1 189 ? -0.203 4.269 -11.165 1.00 94.50 189 ASP A N 1
ATOM 1468 C CA . ASP A 1 189 ? -1.479 3.970 -10.507 1.00 94.50 189 ASP A CA 1
ATOM 1469 C C . ASP A 1 189 ? -1.372 4.152 -8.981 1.00 94.50 189 ASP A C 1
ATOM 1471 O O . ASP A 1 189 ? -2.168 4.867 -8.376 1.00 94.50 189 ASP A O 1
ATOM 1475 N N . VAL A 1 190 ? -0.302 3.636 -8.364 1.00 96.06 190 VAL A N 1
ATOM 1476 C CA . VAL A 1 190 ? -0.039 3.835 -6.927 1.00 96.06 190 VAL A CA 1
ATOM 1477 C C . VAL A 1 190 ? 0.085 5.319 -6.558 1.00 96.06 190 VAL A C 1
ATOM 1479 O O . VAL A 1 190 ? -0.466 5.738 -5.542 1.00 96.06 190 VAL A O 1
ATOM 1482 N N . LEU A 1 191 ? 0.769 6.133 -7.371 1.00 95.56 191 LEU A N 1
ATOM 1483 C CA . LEU A 1 191 ? 0.907 7.575 -7.115 1.00 95.56 191 LEU A CA 1
ATOM 1484 C C . LEU A 1 191 ? -0.419 8.331 -7.246 1.00 95.56 191 LEU A C 1
ATOM 1486 O O . LEU A 1 191 ? -0.703 9.215 -6.433 1.00 95.56 191 LEU A O 1
ATOM 1490 N N . GLU A 1 192 ? -1.226 7.998 -8.255 1.00 94.25 192 GLU A N 1
ATOM 1491 C CA . GLU A 1 192 ? -2.556 8.585 -8.447 1.00 94.25 192 GLU A CA 1
ATOM 1492 C C . GLU A 1 192 ? -3.460 8.254 -7.253 1.00 94.25 192 GLU A C 1
ATOM 1494 O O . GLU A 1 192 ? -4.042 9.156 -6.645 1.00 94.25 192 GLU A O 1
ATOM 1499 N N . GLN A 1 193 ? -3.486 6.985 -6.837 1.00 94.12 193 GLN A N 1
ATOM 1500 C CA . GLN A 1 193 ? -4.235 6.538 -5.664 1.00 94.12 193 GLN A CA 1
ATOM 1501 C C . GLN A 1 193 ? -3.750 7.183 -4.358 1.00 94.12 193 GLN A C 1
ATOM 1503 O O . GLN A 1 193 ? -4.579 7.597 -3.548 1.00 94.12 193 GLN A O 1
ATOM 1508 N N . ALA A 1 194 ? -2.436 7.314 -4.150 1.00 94.94 194 ALA A N 1
ATOM 1509 C CA . ALA A 1 194 ? -1.869 7.956 -2.961 1.00 94.94 194 ALA A CA 1
ATOM 1510 C C . ALA A 1 194 ? -2.209 9.451 -2.886 1.00 94.94 194 ALA A C 1
ATOM 1512 O O . ALA A 1 194 ? -2.592 9.955 -1.828 1.00 94.94 194 ALA A O 1
ATOM 1513 N N . SER A 1 195 ? -2.149 10.146 -4.023 1.00 94.25 195 SER A N 1
ATOM 1514 C CA . SER A 1 195 ? -2.5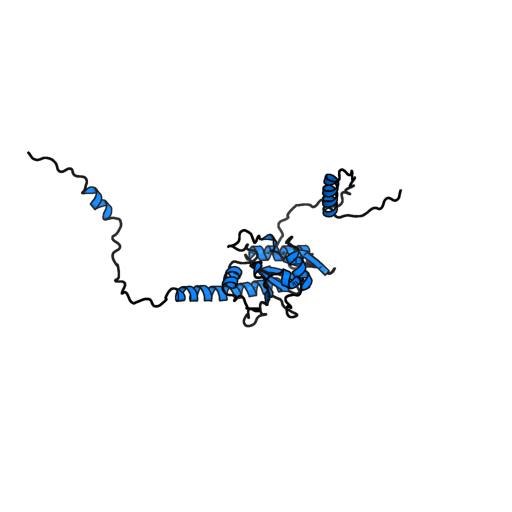36 11.558 -4.123 1.00 94.25 195 SER A CA 1
ATOM 1515 C C . SER A 1 195 ? -4.027 11.747 -3.834 1.00 94.25 195 SER A C 1
ATOM 1517 O O . SER A 1 195 ? -4.418 12.625 -3.061 1.00 94.25 195 SER A O 1
ATOM 1519 N N . ASP A 1 196 ? -4.874 10.891 -4.410 1.00 92.50 196 ASP A N 1
ATOM 1520 C CA . ASP A 1 196 ? -6.317 10.906 -4.173 1.00 92.50 196 ASP A CA 1
ATOM 1521 C C . ASP A 1 196 ? -6.661 10.618 -2.705 1.00 92.50 196 ASP A C 1
ATOM 1523 O O . ASP A 1 196 ? -7.496 11.311 -2.110 1.00 92.50 196 ASP A O 1
ATOM 1527 N N . LEU A 1 197 ? -5.983 9.637 -2.101 1.00 92.81 197 LEU A N 1
ATOM 1528 C CA . LEU A 1 197 ? -6.115 9.305 -0.686 1.00 92.81 197 LEU A CA 1
ATOM 1529 C C . LEU A 1 197 ? -5.720 10.494 0.196 1.00 92.81 197 LEU A C 1
ATOM 1531 O O . LEU A 1 197 ? -6.462 10.838 1.115 1.00 92.81 197 LEU A O 1
ATOM 1535 N N . GLN A 1 198 ? -4.607 11.169 -0.102 1.00 92.62 198 GLN A N 1
ATOM 1536 C CA . GLN A 1 198 ? -4.173 12.355 0.636 1.00 92.62 198 GLN A CA 1
ATOM 1537 C C . GLN A 1 198 ? -5.213 13.482 0.566 1.00 92.62 198 GLN A C 1
ATOM 1539 O O . GLN A 1 198 ? -5.551 14.078 1.591 1.00 92.62 198 GLN A O 1
ATOM 1544 N N . ILE A 1 199 ? -5.759 13.766 -0.621 1.00 91.31 199 ILE A N 1
ATOM 1545 C CA . ILE A 1 199 ? -6.800 14.789 -0.802 1.00 91.31 199 ILE A CA 1
ATOM 1546 C C . ILE A 1 199 ? -8.049 14.440 0.012 1.00 91.31 199 ILE A C 1
ATOM 1548 O O . ILE A 1 199 ? -8.649 15.322 0.635 1.00 91.31 199 ILE A O 1
ATOM 1552 N N . TRP A 1 200 ? -8.454 13.170 0.021 1.00 90.38 200 TRP A N 1
ATOM 1553 C CA . TRP A 1 200 ? -9.590 12.720 0.819 1.00 90.38 200 TRP A CA 1
ATOM 1554 C C . TRP A 1 200 ? -9.318 12.841 2.324 1.00 90.38 200 TRP A C 1
ATOM 1556 O O . TRP A 1 200 ? -10.127 13.432 3.041 1.00 90.38 200 TRP A O 1
ATOM 1566 N N . LEU A 1 201 ? -8.156 12.383 2.789 1.00 89.56 201 LEU A N 1
ATOM 1567 C CA . LEU A 1 201 ? -7.722 12.497 4.181 1.00 89.56 201 LEU A CA 1
ATOM 1568 C C . LEU A 1 201 ? -7.696 13.957 4.662 1.00 89.56 201 LEU A C 1
ATOM 1570 O O . LEU A 1 201 ? -8.120 14.251 5.778 1.00 89.56 201 LEU A O 1
ATOM 1574 N N . LEU A 1 202 ? -7.266 14.894 3.811 1.00 89.50 202 LEU A N 1
ATOM 1575 C CA . LEU A 1 202 ? -7.305 16.330 4.107 1.00 89.50 202 LEU A CA 1
ATOM 1576 C C . LEU A 1 202 ? -8.735 16.853 4.294 1.00 89.50 202 LEU A C 1
ATOM 1578 O O . LEU A 1 202 ? -8.957 17.733 5.126 1.00 89.50 202 LEU A O 1
ATOM 1582 N N . ARG A 1 203 ? -9.709 16.337 3.534 1.00 84.44 203 ARG A N 1
ATOM 1583 C CA . ARG A 1 203 ? -11.125 16.714 3.687 1.00 84.44 203 ARG A CA 1
ATOM 1584 C C . ARG A 1 203 ? -11.690 16.189 5.002 1.00 84.44 203 ARG A C 1
ATOM 1586 O O . ARG A 1 203 ? -12.205 16.980 5.784 1.00 84.44 203 ARG A O 1
ATOM 1593 N N . VAL A 1 204 ? -11.487 14.903 5.288 1.00 78.25 204 VAL A N 1
ATOM 1594 C CA . VAL A 1 204 ? -11.927 14.279 6.549 1.00 78.25 204 VAL A CA 1
ATOM 1595 C C . VAL A 1 204 ? -11.286 14.960 7.762 1.00 78.25 204 VAL A C 1
ATOM 1597 O O . VAL A 1 204 ? -11.959 15.259 8.749 1.00 78.25 204 VAL A O 1
ATOM 1600 N N . GLY A 1 205 ? -9.992 15.280 7.676 1.00 71.06 205 GLY A N 1
ATOM 1601 C CA . GLY A 1 205 ? -9.275 15.999 8.727 1.00 71.06 205 GLY A CA 1
ATOM 1602 C C . GLY A 1 205 ? -9.810 17.414 8.979 1.00 71.06 205 GLY A C 1
ATOM 1603 O O . GLY A 1 205 ? -9.863 17.846 10.131 1.00 71.06 205 GLY A O 1
ATOM 1604 N N . ARG A 1 206 ? -10.248 18.138 7.936 1.00 70.25 206 ARG A N 1
ATOM 1605 C CA . ARG A 1 206 ? -10.866 19.472 8.081 1.00 70.25 206 ARG A CA 1
ATOM 1606 C C . ARG A 1 206 ? -12.211 19.407 8.789 1.00 70.25 206 ARG A C 1
ATOM 1608 O O . ARG A 1 206 ? -12.438 20.196 9.708 1.00 70.25 206 ARG A O 1
ATOM 1615 N N . ASP A 1 207 ? -13.058 18.457 8.406 1.00 65.31 207 ASP A N 1
ATOM 1616 C CA . ASP A 1 207 ? -14.361 18.265 9.047 1.00 65.31 207 ASP A CA 1
ATOM 1617 C C . ASP A 1 207 ? -14.177 17.943 10.539 1.00 65.31 207 ASP A C 1
ATOM 1619 O O . ASP A 1 207 ? -14.880 18.480 11.395 1.00 65.31 207 ASP A O 1
ATOM 1623 N N . TYR A 1 208 ? -13.143 17.172 10.887 1.00 55.69 208 TYR A N 1
ATOM 1624 C CA . TYR A 1 208 ? -12.817 16.857 12.278 1.00 55.69 208 TYR A CA 1
ATOM 1625 C C . TYR A 1 208 ? -12.390 18.068 13.117 1.00 55.69 208 TYR A C 1
ATOM 1627 O O . TYR A 1 208 ? -12.872 18.236 14.239 1.00 55.69 208 TYR A O 1
ATOM 1635 N N . VAL A 1 209 ? -11.512 18.934 12.594 1.00 57.75 209 VAL A N 1
ATOM 1636 C CA . VAL A 1 209 ? -11.123 20.168 13.303 1.00 57.75 209 VAL A CA 1
ATOM 1637 C C . VAL A 1 209 ? -12.346 21.065 13.502 1.00 57.75 209 VAL A C 1
ATOM 1639 O O . VAL A 1 209 ? -12.546 21.586 14.597 1.00 57.75 209 VAL A O 1
ATOM 1642 N N . SER A 1 210 ? -13.215 21.164 12.492 1.00 55.62 210 SER A N 1
ATOM 1643 C CA . SER A 1 210 ? -14.449 21.948 12.578 1.00 55.62 210 SER A CA 1
ATOM 1644 C C . SER A 1 210 ? -15.427 21.399 13.628 1.00 55.62 210 SER A C 1
ATOM 1646 O O . SER A 1 210 ? -16.005 22.172 14.390 1.00 55.62 210 SER A O 1
ATOM 1648 N N . HIS A 1 211 ? -15.592 20.075 13.726 1.00 47.44 211 HIS A N 1
ATOM 1649 C CA . HIS A 1 211 ? -16.478 19.458 14.718 1.00 47.44 211 HIS A CA 1
ATOM 1650 C C . HIS A 1 211 ? -15.901 19.471 16.140 1.00 47.44 211 HIS A C 1
ATOM 1652 O O . HIS A 1 211 ? -16.659 19.646 17.092 1.00 47.44 211 HIS A O 1
ATOM 1658 N N . ARG A 1 212 ? -14.578 19.360 16.320 1.00 42.97 212 ARG A N 1
ATOM 1659 C CA . ARG A 1 212 ? -13.950 19.464 17.651 1.00 42.97 212 ARG A CA 1
ATOM 1660 C C . ARG A 1 212 ? -13.970 20.897 18.191 1.00 42.97 212 ARG A C 1
ATOM 1662 O O . ARG A 1 212 ? -14.129 21.074 19.396 1.00 42.97 212 ARG A O 1
ATOM 1669 N N . SER A 1 213 ? -13.893 21.904 17.318 1.00 46.50 213 SER A N 1
ATOM 1670 C CA . SER A 1 213 ? -14.133 23.303 17.696 1.00 46.50 213 SER A CA 1
ATOM 1671 C C . SER A 1 213 ? -15.570 23.552 18.167 1.00 46.50 213 SER A C 1
ATOM 1673 O O . SER A 1 213 ? -15.764 24.396 19.030 1.00 46.50 213 SER A O 1
ATOM 1675 N N . MET A 1 214 ? -16.559 22.794 17.676 1.00 42.50 214 MET A N 1
ATOM 1676 C CA . MET A 1 214 ? -17.954 22.902 18.136 1.00 42.50 214 MET A CA 1
ATOM 1677 C C . MET A 1 214 ? -18.288 21.994 19.331 1.00 42.50 214 MET A C 1
ATOM 1679 O O . MET A 1 214 ? -19.152 22.331 20.130 1.00 42.50 214 MET A O 1
ATOM 1683 N N . ALA A 1 215 ? -17.598 20.864 19.507 1.00 40.56 215 ALA A N 1
ATOM 1684 C CA . ALA A 1 215 ? -17.833 19.945 20.629 1.00 40.56 215 ALA A CA 1
ATOM 1685 C C . ALA A 1 215 ? -17.174 20.390 21.952 1.00 40.56 215 ALA A C 1
ATOM 1687 O O . ALA A 1 215 ? -17.476 19.830 23.006 1.00 40.56 215 ALA A O 1
ATOM 1688 N N . LEU A 1 216 ? -16.296 21.401 21.916 1.00 41.69 216 LEU A N 1
ATOM 1689 C CA . LEU A 1 216 ? -15.826 22.111 23.113 1.00 41.69 216 LEU A CA 1
ATOM 1690 C C . LEU A 1 216 ? -16.784 23.226 23.567 1.00 41.69 216 LEU A C 1
ATOM 1692 O O . LEU A 1 216 ? -16.606 23.757 24.660 1.00 41.69 216 LEU A O 1
ATOM 1696 N N . GLU A 1 217 ? -17.848 23.503 22.810 1.00 38.12 217 GLU A N 1
ATOM 1697 C CA . GLU A 1 217 ? -18.998 24.284 23.272 1.00 38.12 217 GLU A CA 1
ATOM 1698 C C . GLU A 1 217 ? -20.133 23.338 23.683 1.00 38.12 217 GLU A C 1
ATOM 1700 O O . GLU A 1 217 ? -21.203 23.270 23.083 1.00 38.12 217 GLU A O 1
ATOM 1705 N N . SER A 1 218 ? -19.897 22.568 24.746 1.00 33.16 218 SER A N 1
ATOM 1706 C CA . SER A 1 218 ? -21.014 22.000 25.498 1.00 33.16 218 SER A CA 1
ATOM 1707 C C . SER A 1 218 ? -21.784 23.159 26.161 1.00 33.16 218 SER A C 1
ATOM 1709 O O . SER A 1 218 ? -21.140 24.085 26.667 1.00 33.16 218 SER A O 1
ATOM 1711 N N . PRO A 1 219 ? -23.132 23.148 26.192 1.00 41.09 219 PRO A N 1
ATOM 1712 C CA . PRO A 1 219 ? -23.952 24.228 26.733 1.00 41.09 219 PRO A CA 1
ATOM 1713 C C . PRO A 1 219 ? -23.895 24.221 28.264 1.00 41.09 219 PRO A C 1
ATOM 1715 O O . PRO A 1 219 ? -24.838 23.826 28.946 1.00 41.09 219 PRO A O 1
ATOM 1718 N N . MET A 1 220 ? -22.775 24.658 28.829 1.00 32.66 220 MET A N 1
ATOM 1719 C CA . MET A 1 220 ? -22.719 25.066 30.222 1.00 32.66 220 MET A CA 1
ATOM 1720 C C . MET A 1 220 ? -22.962 26.563 30.289 1.00 32.66 220 MET A C 1
ATOM 1722 O O . MET A 1 220 ? -22.081 27.358 29.997 1.00 32.66 220 MET A O 1
ATOM 1726 N N . SER A 1 221 ? -24.188 26.885 30.696 1.00 35.19 221 SER A N 1
ATOM 1727 C CA . SER A 1 221 ? -24.559 28.074 31.453 1.00 35.19 221 SER A CA 1
ATOM 1728 C C . SER A 1 221 ? -24.092 29.413 30.888 1.00 35.19 221 SER A C 1
ATOM 1730 O O . SER A 1 221 ? -22.931 29.796 30.972 1.00 35.19 221 SER A O 1
ATOM 1732 N N . ILE A 1 222 ? -25.077 30.201 30.460 1.00 41.47 222 ILE A N 1
ATOM 1733 C CA . ILE A 1 222 ? -25.003 31.660 30.415 1.00 41.47 222 ILE A CA 1
ATOM 1734 C C . ILE A 1 222 ? -24.565 32.158 31.803 1.00 41.47 222 ILE A C 1
ATOM 1736 O O . ILE A 1 222 ? -25.381 32.463 32.669 1.00 41.47 222 ILE A O 1
ATOM 1740 N N . HIS A 1 223 ? -23.261 32.262 32.017 1.00 34.59 223 HIS A N 1
ATOM 1741 C CA . HIS A 1 223 ? -22.695 33.335 32.800 1.00 34.59 223 HIS A CA 1
ATOM 1742 C C . HIS A 1 223 ? -22.206 34.355 31.793 1.00 34.59 223 HIS A C 1
ATOM 1744 O O . HIS A 1 223 ? -21.173 34.202 31.153 1.00 34.59 223 HIS A O 1
ATOM 1750 N N . ARG A 1 224 ? -23.052 35.372 31.632 1.00 40.78 224 ARG A N 1
ATOM 1751 C CA . ARG A 1 224 ? -22.731 36.706 31.144 1.00 40.78 224 ARG A CA 1
ATOM 1752 C C . ARG A 1 224 ? -21.292 37.063 31.543 1.00 40.78 224 ARG A C 1
ATOM 1754 O O . ARG A 1 224 ? -21.055 37.468 32.676 1.00 40.78 224 ARG A O 1
ATOM 1761 N N . LEU A 1 225 ? -20.350 36.866 30.624 1.00 33.97 225 LEU A N 1
ATOM 1762 C CA . LEU A 1 225 ? -19.033 37.478 30.697 1.00 33.97 225 LEU A CA 1
ATOM 1763 C C . LEU A 1 225 ? -19.265 38.950 30.389 1.00 33.97 225 LEU A C 1
ATOM 1765 O O . LEU A 1 225 ? -19.532 39.335 29.251 1.00 33.97 225 LEU A O 1
ATOM 1769 N N . GLU A 1 226 ? -19.284 39.751 31.448 1.00 38.94 226 GLU A N 1
ATOM 1770 C CA . GLU A 1 226 ? -19.132 41.186 31.315 1.00 38.94 226 GLU A CA 1
ATOM 1771 C C . GLU A 1 226 ? -17.806 41.451 30.598 1.00 38.94 226 GLU A C 1
ATOM 1773 O O . GLU A 1 226 ? -16.770 40.862 30.915 1.00 38.94 226 GLU A O 1
ATOM 1778 N N . PHE A 1 227 ? -17.892 42.292 29.572 1.00 39.97 227 PHE A N 1
ATOM 1779 C CA . PHE A 1 227 ? -16.760 42.861 28.868 1.00 39.97 227 PHE A CA 1
ATOM 1780 C C . PHE A 1 227 ? -15.789 43.458 29.892 1.00 39.97 227 PHE A C 1
ATOM 1782 O O . PHE A 1 227 ? -16.111 44.454 30.533 1.00 39.97 227 PHE A O 1
ATOM 1789 N N . PHE A 1 228 ? -14.596 42.884 30.016 1.00 39.00 228 PHE A N 1
ATOM 1790 C CA . PHE A 1 228 ? -13.440 43.633 30.495 1.00 39.00 228 PHE A CA 1
ATOM 1791 C C . PHE A 1 228 ? -12.795 44.302 29.279 1.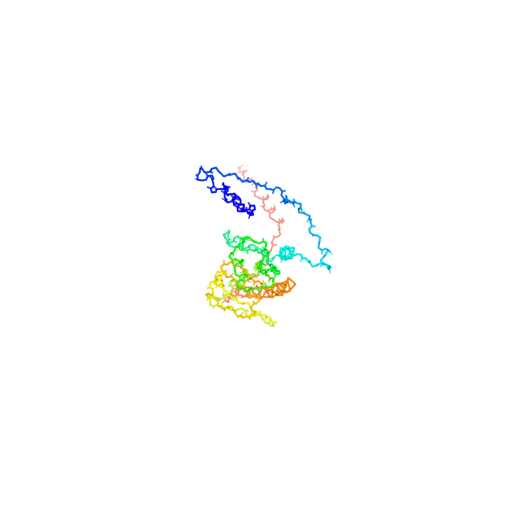00 39.00 228 PHE A C 1
ATOM 1793 O O . PHE A 1 228 ? -11.803 43.826 28.730 1.00 39.00 228 PHE A O 1
ATOM 1800 N N . GLU A 1 229 ? -13.405 45.395 28.825 1.00 49.66 229 GLU A N 1
ATOM 1801 C CA . GLU A 1 229 ? -12.625 46.484 28.246 1.00 49.66 229 GLU A CA 1
ATOM 1802 C C . GLU A 1 229 ? -11.972 47.198 29.427 1.00 49.66 229 GLU A C 1
ATOM 1804 O O . GLU A 1 229 ? -12.685 47.772 30.236 1.00 49.66 229 GLU A O 1
ATOM 1809 N N . ASP A 1 230 ? -10.657 47.037 29.585 1.00 46.56 230 ASP A N 1
ATOM 1810 C CA . ASP A 1 230 ? -9.735 48.032 30.156 1.00 46.56 230 ASP A CA 1
ATOM 1811 C C . ASP A 1 230 ? -8.328 47.413 30.207 1.00 46.56 230 ASP A C 1
ATOM 1813 O O . ASP A 1 230 ? -7.832 46.941 31.231 1.00 46.56 230 ASP A O 1
ATOM 1817 N N . ILE A 1 231 ? -7.670 47.380 29.044 1.00 45.41 231 ILE A N 1
ATOM 1818 C CA . ILE A 1 231 ? -6.223 47.160 28.965 1.00 45.41 231 ILE A CA 1
ATOM 1819 C C . ILE A 1 231 ? -5.564 48.503 29.292 1.00 45.41 231 ILE A C 1
ATOM 1821 O O . ILE A 1 231 ? -5.362 49.349 28.419 1.00 45.41 231 ILE A O 1
ATOM 1825 N N . GLU A 1 232 ? -5.259 48.708 30.572 1.00 48.38 232 GLU A N 1
ATOM 1826 C CA . GLU A 1 232 ? -4.470 49.841 31.056 1.00 48.38 232 GLU A CA 1
ATOM 1827 C C . GLU A 1 232 ? -3.051 49.742 30.461 1.00 48.38 232 GLU A C 1
ATOM 1829 O O . GLU A 1 232 ? -2.354 48.731 30.597 1.00 48.38 232 GLU A O 1
ATOM 1834 N N . SER A 1 233 ? -2.646 50.763 29.703 1.00 51.31 233 SER A N 1
ATOM 1835 C CA . SER A 1 233 ? -1.411 50.715 28.915 1.00 51.31 233 SER A CA 1
ATOM 1836 C C . SER A 1 233 ? -0.142 50.694 29.797 1.00 51.31 233 SER A C 1
ATOM 1838 O O . SER A 1 233 ? -0.126 51.317 30.862 1.00 51.31 233 SER A O 1
ATOM 1840 N N . PRO A 1 234 ? 0.971 50.070 29.350 1.00 47.53 234 PRO A N 1
ATOM 1841 C CA . PRO A 1 234 ? 2.178 49.826 30.163 1.00 47.53 234 PRO A CA 1
ATOM 1842 C C . PRO A 1 234 ? 2.965 51.070 30.621 1.00 47.53 234 PRO A C 1
ATOM 1844 O O . PRO A 1 234 ? 4.048 50.935 31.181 1.00 47.53 234 PRO A O 1
ATOM 1847 N N . ILE A 1 235 ? 2.466 52.281 30.361 1.00 51.16 235 ILE A N 1
ATOM 1848 C CA . ILE A 1 235 ? 3.162 53.549 30.621 1.00 51.16 235 ILE A CA 1
ATOM 1849 C C . ILE A 1 235 ? 2.782 54.134 32.000 1.00 51.16 235 ILE A C 1
ATOM 1851 O O . ILE A 1 235 ? 3.510 54.963 32.549 1.00 51.16 235 ILE A O 1
ATOM 1855 N N . GLU A 1 236 ? 1.689 53.679 32.627 1.00 52.31 236 GLU A N 1
ATOM 1856 C CA . GLU A 1 236 ? 1.234 54.210 33.927 1.00 52.31 236 GLU A CA 1
ATOM 1857 C C . GLU A 1 236 ? 1.782 53.461 35.155 1.00 52.31 236 GLU A C 1
ATOM 1859 O O . GLU A 1 236 ? 1.867 54.028 36.251 1.00 52.31 236 GLU A O 1
ATOM 1864 N N . THR A 1 237 ? 2.274 52.232 34.984 1.00 50.62 237 THR A N 1
ATOM 1865 C CA . THR A 1 237 ? 2.907 51.447 36.058 1.00 50.62 237 THR A CA 1
ATOM 1866 C C . THR A 1 237 ? 4.244 52.039 36.520 1.00 50.62 237 THR A C 1
ATOM 1868 O O . THR A 1 237 ? 4.581 51.950 37.705 1.00 50.62 237 THR A O 1
ATOM 1871 N N . GLU A 1 238 ? 4.973 52.743 35.649 1.00 48.88 238 GLU A N 1
ATOM 1872 C CA . GLU A 1 238 ? 6.288 53.313 35.979 1.00 48.88 238 GLU A CA 1
ATOM 1873 C C . GLU A 1 238 ? 6.203 54.582 36.856 1.00 48.88 238 GLU A C 1
ATOM 1875 O O . GLU A 1 238 ? 7.102 54.864 37.655 1.00 48.88 238 GLU A O 1
ATOM 1880 N N . LYS A 1 239 ? 5.078 55.315 36.820 1.00 53.38 239 LYS A N 1
ATOM 1881 C CA . LYS A 1 239 ? 4.854 56.481 37.701 1.00 53.38 239 LYS A CA 1
ATOM 1882 C C . LYS A 1 239 ? 4.450 56.088 39.126 1.00 53.38 239 LYS A C 1
ATOM 1884 O O . LYS A 1 239 ? 4.758 56.823 40.064 1.00 53.38 239 LYS A O 1
ATOM 1889 N N . ARG A 1 240 ? 3.837 54.913 39.327 1.00 54.53 240 ARG A N 1
ATOM 1890 C CA . ARG A 1 240 ? 3.472 54.405 40.667 1.00 54.53 240 ARG A CA 1
ATOM 1891 C C . ARG A 1 240 ? 4.666 53.883 41.468 1.00 54.53 240 ARG A C 1
ATOM 1893 O O . ARG A 1 240 ? 4.647 53.978 42.694 1.00 54.53 240 ARG A O 1
ATOM 1900 N N . HIS A 1 241 ? 5.717 53.390 40.812 1.00 51.47 241 HIS A N 1
ATOM 1901 C CA . HIS A 1 241 ? 6.908 52.889 41.510 1.00 51.47 241 HIS A CA 1
ATOM 1902 C C . HIS A 1 241 ? 7.868 53.997 41.974 1.00 51.47 241 HIS A C 1
ATOM 1904 O O . HIS A 1 241 ? 8.550 53.815 42.982 1.00 51.47 241 HIS A O 1
ATOM 1910 N N . LYS A 1 242 ? 7.867 55.175 41.333 1.00 51.16 242 LYS A N 1
ATOM 1911 C CA . LYS A 1 242 ? 8.677 56.330 41.773 1.00 51.16 242 LYS A CA 1
ATOM 1912 C C . LYS A 1 242 ? 8.096 57.115 42.957 1.00 51.16 242 LYS A C 1
ATOM 1914 O O . LYS A 1 242 ? 8.838 57.840 43.603 1.00 51.16 242 LYS A O 1
ATOM 1919 N N . ALA A 1 243 ? 6.817 56.936 43.296 1.00 54.25 243 ALA A N 1
ATOM 1920 C CA . ALA A 1 243 ? 6.173 57.617 44.429 1.00 54.25 243 ALA A CA 1
ATOM 1921 C C . ALA A 1 243 ? 6.261 56.850 45.770 1.00 54.25 243 ALA A C 1
ATOM 1923 O O . ALA A 1 243 ? 5.728 57.309 46.776 1.00 54.25 243 ALA A O 1
ATOM 1924 N N . LYS A 1 244 ? 6.911 55.675 45.804 1.00 56.03 244 LYS A N 1
ATOM 1925 C CA . LYS A 1 244 ? 7.016 54.804 46.996 1.00 56.03 244 LYS A CA 1
ATOM 1926 C C . LYS A 1 244 ? 8.400 54.778 47.662 1.00 56.03 244 LYS A C 1
ATOM 1928 O O . LYS A 1 244 ? 8.608 53.988 48.576 1.00 56.03 244 LYS A O 1
ATOM 1933 N N . LEU A 1 245 ? 9.328 55.633 47.232 1.00 56.22 245 LEU A N 1
ATOM 1934 C CA . LEU A 1 245 ? 10.701 55.713 47.752 1.00 56.22 245 LEU A CA 1
ATOM 1935 C C . LEU A 1 245 ? 11.033 57.089 48.357 1.00 56.22 245 LEU A C 1
ATOM 1937 O O . LEU A 1 245 ? 12.170 57.540 48.272 1.00 56.22 245 LEU A O 1
ATOM 1941 N N . GLU A 1 246 ? 10.065 57.748 48.999 1.00 54.78 246 GLU A N 1
ATOM 1942 C CA . GLU A 1 246 ? 10.385 58.834 49.933 1.00 54.78 246 GLU A CA 1
ATOM 1943 C C . GLU A 1 246 ? 10.305 58.330 51.383 1.00 54.78 246 GLU A C 1
ATOM 1945 O O . GLU A 1 246 ? 9.234 57.898 51.824 1.00 54.78 246 GLU A O 1
ATOM 1950 N N . PRO A 1 247 ? 11.413 58.361 52.146 1.00 59.38 247 PRO A N 1
ATOM 1951 C CA . PRO A 1 247 ? 11.389 58.079 53.572 1.00 59.38 247 PRO A CA 1
ATOM 1952 C C . PRO A 1 247 ? 10.721 59.237 54.324 1.00 59.38 247 PRO A C 1
ATOM 1954 O O . PRO A 1 247 ? 11.187 60.375 54.309 1.00 59.38 247 PRO A O 1
ATOM 1957 N N . ARG A 1 248 ? 9.619 58.930 55.011 1.00 56.75 248 ARG A N 1
ATOM 1958 C CA . ARG A 1 248 ? 9.013 59.793 56.029 1.00 56.75 248 ARG A CA 1
ATOM 1959 C C . ARG A 1 248 ? 9.633 59.440 57.381 1.00 56.75 248 ARG A C 1
ATOM 1961 O O . ARG A 1 248 ? 9.178 58.497 58.001 1.00 56.75 248 ARG A O 1
ATOM 1968 N N . ASP A 1 249 ? 10.651 60.193 57.782 1.00 52.75 249 ASP A N 1
ATOM 1969 C CA . ASP A 1 249 ? 11.099 60.457 59.162 1.00 52.75 249 ASP A CA 1
ATOM 1970 C C . ASP A 1 249 ? 12.069 61.656 59.048 1.00 52.75 249 ASP A C 1
ATOM 1972 O O . ASP A 1 249 ? 12.902 61.681 58.151 1.00 52.75 249 ASP A O 1
ATOM 1976 N N . ALA A 1 250 ? 12.022 62.745 59.814 1.00 45.66 250 ALA A N 1
ATOM 1977 C CA . ALA A 1 250 ? 11.523 62.947 61.159 1.00 45.66 250 ALA A CA 1
ATOM 1978 C C . ALA A 1 250 ? 11.065 64.410 61.350 1.00 45.66 250 ALA A C 1
ATOM 1980 O O . ALA A 1 250 ? 11.695 65.347 60.856 1.00 45.66 250 ALA A O 1
ATOM 1981 N N . ARG A 1 251 ? 9.992 64.611 62.123 1.00 50.19 251 ARG A N 1
ATOM 1982 C CA . ARG A 1 251 ? 9.786 65.835 62.907 1.00 50.19 251 ARG A CA 1
ATOM 1983 C C . ARG A 1 251 ? 9.930 65.460 64.377 1.00 50.19 251 ARG A C 1
ATOM 1985 O O . ARG A 1 251 ? 9.112 64.699 64.887 1.00 50.19 251 ARG A O 1
ATOM 1992 N N . ALA A 1 252 ? 10.937 66.035 65.018 1.00 53.38 252 ALA A N 1
ATOM 1993 C CA . ALA A 1 252 ? 10.814 66.614 66.347 1.00 53.38 252 ALA A CA 1
ATOM 1994 C C . ALA A 1 252 ? 11.171 68.096 66.192 1.00 53.38 252 ALA A C 1
ATOM 1996 O O . ALA A 1 252 ? 12.157 68.366 65.468 1.00 53.38 252 ALA A O 1
#